Protein AF-A0A2D6A1L4-F1 (afdb_monomer)

Foldseek 3Di:
DFDPPVQQDDADEADEDDDDDLWKWKKKKWFFPVRDPAPAQWWFFKKKFKDAPGRFHKYKDWDFPDFKWKWKWKAAADQPPPVNPRQPPQDNVVQVDDPDPDDSGHRDTFGTGQWPDDPWDADDDDTHMDMGMTGGNDIHRHHRNGTMMIMMMIRGRDDGPTRIDITGKFFDPPQQWDKDWADAWQPDPAFAWTWGGGAAAEPFFTKIKTARADLPQFKKKKAKALDQADAPPDGPQDQCVVVVRHRATDRGHRPDIDIGTAHNRRMDMDTHRHHLDQVLAQRKIKIKMWTQAVVRPVVRSIIIYTMIITTGHRDGHYPQPSIWIWIATDDDDSPPDPPGDTPRGMDGPMDIDTD

Structure (mmCIF, N/CA/C/O backbone):
data_AF-A0A2D6A1L4-F1
#
_entry.id   AF-A0A2D6A1L4-F1
#
loop_
_atom_site.group_PDB
_atom_site.id
_atom_site.type_symbol
_atom_site.label_atom_id
_atom_site.label_alt_id
_atom_site.label_comp_id
_atom_site.label_asym_id
_atom_site.label_entity_id
_atom_site.label_seq_id
_atom_site.pdbx_PDB_ins_code
_atom_site.Cartn_x
_atom_site.Cartn_y
_atom_site.Cartn_z
_atom_site.occupancy
_atom_site.B_iso_or_equiv
_atom_site.auth_seq_id
_atom_site.auth_comp_id
_atom_site.auth_asym_id
_atom_site.auth_atom_id
_atom_site.pdbx_PDB_model_num
ATOM 1 N N . MET A 1 1 ? 13.625 -10.107 -23.569 1.00 32.03 1 MET A N 1
ATOM 2 C CA . MET A 1 1 ? 12.186 -9.995 -23.240 1.00 32.03 1 MET A CA 1
ATOM 3 C C . MET A 1 1 ? 12.060 -10.355 -21.774 1.00 32.03 1 MET A C 1
ATOM 5 O O . MET A 1 1 ? 12.475 -11.451 -21.434 1.00 32.03 1 MET A O 1
ATOM 9 N N . VAL A 1 2 ? 11.639 -9.434 -20.901 1.00 30.78 2 VAL A N 1
ATOM 10 C CA . VAL A 1 2 ? 11.555 -9.716 -19.457 1.00 30.78 2 VAL A CA 1
ATOM 11 C C . VAL A 1 2 ? 10.095 -9.739 -19.047 1.00 30.78 2 VAL A C 1
ATOM 13 O O . VAL A 1 2 ? 9.478 -8.710 -18.808 1.00 30.78 2 VAL A O 1
ATOM 16 N N . VAL A 1 3 ? 9.562 -10.950 -18.993 1.00 29.58 3 VAL A N 1
ATOM 17 C CA . VAL A 1 3 ? 8.386 -11.292 -18.202 1.00 29.58 3 VAL A CA 1
ATOM 18 C C . VAL A 1 3 ? 8.921 -12.345 -17.238 1.00 29.58 3 VAL A C 1
ATOM 20 O O . VAL A 1 3 ? 9.407 -13.371 -17.721 1.00 29.58 3 VAL A O 1
ATOM 23 N N . PRO A 1 4 ? 8.961 -12.106 -15.915 1.00 37.69 4 PRO A N 1
ATOM 24 C CA . PRO A 1 4 ? 9.311 -13.162 -14.971 1.00 37.69 4 PRO A CA 1
ATOM 25 C C . PRO A 1 4 ? 8.454 -14.395 -15.276 1.00 37.69 4 PRO A C 1
ATOM 27 O O . PRO A 1 4 ? 7.238 -14.261 -15.395 1.00 37.69 4 PRO A O 1
ATOM 30 N N . ALA A 1 5 ? 9.068 -15.572 -15.442 1.00 41.84 5 ALA A N 1
ATOM 31 C CA . ALA A 1 5 ? 8.383 -16.766 -15.957 1.00 41.84 5 ALA A CA 1
ATOM 32 C C . ALA A 1 5 ? 7.103 -17.130 -15.173 1.00 41.84 5 ALA A C 1
ATOM 34 O O . ALA A 1 5 ? 6.150 -17.642 -15.751 1.00 41.84 5 ALA A O 1
ATOM 35 N N . ALA A 1 6 ? 7.058 -16.796 -13.880 1.00 36.66 6 ALA A N 1
ATOM 36 C CA . ALA A 1 6 ? 5.910 -17.010 -13.000 1.00 36.66 6 ALA A CA 1
ATOM 37 C C . ALA A 1 6 ? 4.651 -16.196 -13.370 1.00 36.66 6 ALA A C 1
ATOM 39 O O . ALA A 1 6 ? 3.553 -16.562 -12.967 1.00 36.66 6 ALA A O 1
ATOM 40 N N . ASN A 1 7 ? 4.791 -15.119 -14.148 1.00 35.44 7 ASN A N 1
ATOM 41 C CA . ASN A 1 7 ? 3.723 -14.145 -14.400 1.00 35.44 7 ASN A CA 1
ATOM 42 C C . ASN A 1 7 ? 3.264 -14.135 -15.865 1.00 35.44 7 ASN A C 1
ATOM 44 O O . ASN A 1 7 ? 2.644 -13.174 -16.311 1.00 35.44 7 ASN A O 1
ATOM 48 N N . ALA A 1 8 ? 3.583 -15.177 -16.638 1.00 38.50 8 ALA A N 1
ATOM 49 C CA . ALA A 1 8 ? 3.203 -15.252 -18.048 1.00 38.50 8 ALA A CA 1
ATOM 5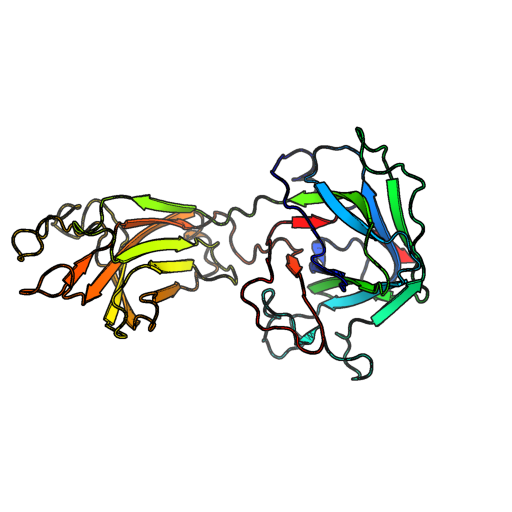0 C C . ALA A 1 8 ? 1.681 -15.396 -18.269 1.00 38.50 8 ALA A C 1
ATOM 52 O O . ALA A 1 8 ? 1.215 -15.084 -19.360 1.00 38.50 8 ALA A O 1
ATOM 53 N N . ASN A 1 9 ? 0.922 -15.844 -17.254 1.00 34.97 9 ASN A N 1
ATOM 54 C CA . ASN A 1 9 ? -0.450 -16.346 -17.418 1.00 34.97 9 ASN A CA 1
ATOM 55 C C . ASN A 1 9 ? -1.460 -15.893 -16.324 1.00 34.97 9 ASN A C 1
ATOM 57 O O . ASN A 1 9 ? -2.415 -16.623 -16.074 1.00 34.97 9 ASN A O 1
ATOM 61 N N . VAL A 1 10 ? -1.264 -14.767 -15.617 1.00 29.31 10 VAL A N 1
ATOM 62 C CA . VAL A 1 10 ? -2.148 -14.352 -14.491 1.00 29.31 10 VAL A CA 1
ATOM 63 C C . VAL A 1 10 ? -2.779 -12.969 -14.735 1.00 29.31 10 VAL A C 1
ATOM 65 O O . VAL A 1 10 ? -2.062 -12.014 -15.020 1.00 29.31 10 VAL A O 1
ATOM 68 N N . GLU A 1 11 ? -4.109 -12.870 -14.609 1.00 25.56 11 GLU A N 1
ATOM 69 C CA . GLU A 1 11 ? -4.942 -11.695 -14.946 1.00 25.56 11 GLU A CA 1
ATOM 70 C C . GLU A 1 11 ? -5.110 -10.675 -13.793 1.00 25.56 11 GLU A C 1
ATOM 72 O O . GLU A 1 11 ? -5.091 -11.035 -12.615 1.00 25.56 11 GLU A O 1
ATOM 77 N N . GLY A 1 12 ? -5.350 -9.393 -14.122 1.00 26.91 12 GLY A N 1
ATOM 78 C CA . GLY A 1 12 ? -5.717 -8.346 -13.155 1.00 26.91 12 GLY A CA 1
ATOM 79 C C . GLY A 1 12 ? -6.110 -6.988 -13.776 1.00 26.91 12 GLY A C 1
ATOM 80 O O . GLY A 1 12 ? -5.780 -6.687 -14.919 1.00 26.91 12 GLY A O 1
ATOM 81 N N . ASN A 1 13 ? -6.828 -6.163 -13.001 1.00 23.52 13 ASN A N 1
ATOM 82 C CA . ASN A 1 13 ? -7.592 -4.980 -13.449 1.00 23.52 13 ASN A CA 1
ATOM 83 C C . ASN A 1 13 ? -6.718 -3.724 -13.704 1.00 23.52 13 ASN A C 1
ATOM 85 O O . ASN A 1 13 ? -5.765 -3.483 -12.960 1.00 23.52 13 ASN A O 1
ATOM 89 N N . ALA A 1 14 ? -7.075 -2.895 -14.697 1.00 28.70 14 ALA A N 1
ATOM 90 C CA . ALA A 1 14 ? -6.303 -1.725 -15.156 1.00 28.70 14 ALA A CA 1
ATOM 91 C C . ALA A 1 14 ? -6.667 -0.383 -14.468 1.00 28.70 14 ALA A C 1
ATOM 93 O O . ALA A 1 14 ? -7.821 -0.152 -14.108 1.00 28.70 14 ALA A O 1
ATOM 94 N N . LEU A 1 15 ? -5.674 0.513 -14.346 1.00 30.59 15 LEU A N 1
ATOM 95 C CA . LEU A 1 15 ? -5.785 1.915 -13.903 1.00 30.59 15 LEU A CA 1
ATOM 96 C C . LEU A 1 15 ? -5.367 2.845 -15.058 1.00 30.59 15 LEU A C 1
ATOM 98 O O . LEU A 1 15 ? -4.403 2.551 -15.759 1.00 30.59 15 LEU A O 1
ATOM 102 N N . GLU A 1 16 ? -6.086 3.948 -15.258 1.00 32.56 16 GLU A N 1
ATOM 103 C CA . GLU A 1 16 ? -5.935 4.877 -16.386 1.00 32.56 16 GLU A CA 1
ATOM 104 C C . GLU A 1 16 ? -4.882 5.972 -16.120 1.00 32.56 16 GLU A C 1
ATOM 106 O O . GLU A 1 16 ? -4.896 6.623 -15.075 1.00 32.56 16 GLU A O 1
ATOM 111 N N . LEU A 1 17 ? -4.014 6.235 -17.101 1.00 35.50 17 LEU A N 1
ATOM 112 C CA . LEU A 1 17 ? -3.127 7.400 -17.127 1.00 35.50 17 LEU A CA 1
ATOM 113 C C . LEU A 1 17 ? -3.805 8.510 -17.926 1.00 35.50 17 LEU A C 1
ATOM 115 O O . LEU A 1 17 ? -3.754 8.498 -19.152 1.00 35.50 17 LEU A O 1
ATOM 119 N N . ARG A 1 18 ? -4.443 9.466 -17.243 1.00 33.03 18 ARG A N 1
ATOM 120 C CA . ARG A 1 18 ? -4.907 10.707 -17.882 1.00 33.03 18 ARG A CA 1
ATOM 121 C C . ARG A 1 18 ? -3.994 11.882 -17.526 1.00 33.03 18 ARG A C 1
ATOM 123 O O . ARG A 1 18 ? -3.778 12.129 -16.338 1.00 33.03 18 ARG A O 1
ATOM 130 N N . PRO A 1 19 ? -3.521 12.674 -18.502 1.00 34.53 19 PRO A N 1
ATOM 131 C CA . PRO A 1 19 ? -3.046 14.020 -18.255 1.00 34.53 19 PRO A CA 1
ATOM 132 C C . PRO A 1 19 ? -4.255 14.905 -17.926 1.00 34.53 19 PRO A C 1
ATOM 134 O O . PRO A 1 19 ? -5.201 15.017 -18.705 1.00 34.53 19 PRO A O 1
ATOM 137 N N . PHE A 1 20 ? -4.235 15.555 -16.767 1.00 30.94 20 PHE A N 1
ATOM 138 C CA . PHE A 1 20 ? -5.138 16.669 -16.494 1.00 30.94 20 PHE A CA 1
ATOM 139 C C . PHE A 1 20 ? -4.433 17.957 -16.910 1.00 30.94 20 PHE A C 1
ATOM 141 O O . PHE A 1 20 ? -3.431 18.274 -16.285 1.00 30.94 20 PHE A O 1
ATOM 148 N N . GLY A 1 21 ? -4.975 18.661 -17.917 1.00 38.91 21 GLY A N 1
ATOM 149 C CA . GLY A 1 21 ? -4.646 20.047 -18.300 1.00 38.91 21 GLY A CA 1
ATOM 150 C C . GLY A 1 21 ? -3.511 20.248 -19.328 1.00 38.91 21 GLY A C 1
ATOM 151 O O . GLY A 1 21 ? -3.091 19.325 -20.025 1.00 38.91 21 GLY A O 1
ATOM 152 N N . THR A 1 22 ? -3.060 21.500 -19.493 1.00 41.50 22 THR A N 1
ATOM 153 C CA . THR A 1 22 ? -1.915 21.905 -20.339 1.00 41.50 22 THR A CA 1
ATOM 154 C C . THR A 1 22 ? -0.595 21.427 -19.715 1.00 41.50 22 THR A C 1
ATOM 156 O O . THR A 1 22 ? 0.127 22.229 -19.110 1.00 41.50 22 THR A O 1
ATOM 159 N N . ASP A 1 23 ? -0.325 20.116 -19.756 1.00 49.78 23 ASP A N 1
ATOM 160 C CA . ASP A 1 23 ? 0.436 19.487 -18.675 1.00 49.78 23 ASP A CA 1
ATOM 161 C C . ASP A 1 23 ? 1.582 18.539 -19.044 1.00 49.78 23 ASP A C 1
ATOM 163 O O . ASP A 1 23 ? 1.598 17.832 -20.050 1.00 49.78 23 ASP A O 1
ATOM 167 N N . ARG A 1 24 ? 2.583 18.571 -18.155 1.00 55.84 24 ARG A N 1
ATOM 168 C CA . ARG A 1 24 ? 3.799 17.757 -18.167 1.00 55.84 24 ARG A CA 1
ATOM 169 C C . ARG A 1 24 ? 3.444 16.365 -17.649 1.00 55.84 24 ARG A C 1
ATOM 171 O O . ARG A 1 24 ? 3.196 16.218 -16.455 1.00 55.84 24 ARG A O 1
ATOM 178 N N . ALA A 1 25 ? 3.447 15.357 -18.513 1.00 59.56 25 ALA A N 1
ATOM 179 C CA . ALA A 1 25 ? 3.312 13.967 -18.088 1.00 59.56 25 ALA A CA 1
ATOM 180 C C . ALA A 1 25 ? 4.691 13.418 -17.707 1.00 59.56 25 ALA A C 1
ATOM 182 O O . ALA A 1 25 ? 5.661 13.583 -18.453 1.00 59.56 25 ALA A O 1
ATOM 183 N N . ARG A 1 26 ? 4.785 12.778 -16.540 1.00 67.31 26 ARG A N 1
ATOM 184 C CA . ARG A 1 26 ? 6.009 12.135 -16.060 1.00 67.31 26 ARG A CA 1
ATOM 185 C C . ARG A 1 26 ? 5.696 10.767 -15.475 1.00 67.31 26 ARG A C 1
ATOM 187 O O . ARG A 1 26 ? 4.755 10.634 -14.696 1.00 67.31 26 ARG A O 1
ATOM 194 N N . LEU A 1 27 ? 6.518 9.792 -15.838 1.00 71.81 27 LEU A N 1
ATOM 195 C CA . LEU A 1 27 ? 6.438 8.407 -15.415 1.00 71.81 27 LEU A CA 1
ATOM 196 C C . LEU A 1 27 ? 7.838 7.924 -15.038 1.00 71.81 27 LEU A C 1
ATOM 198 O O . LEU A 1 27 ? 8.678 7.721 -15.913 1.00 71.81 27 LEU A O 1
ATOM 202 N N . THR A 1 28 ? 8.065 7.681 -13.752 1.00 71.25 28 THR A N 1
ATOM 203 C CA . THR A 1 28 ? 9.284 7.006 -13.292 1.00 71.25 28 THR A CA 1
ATOM 204 C C . THR A 1 28 ? 8.981 5.534 -13.051 1.00 71.25 28 THR A C 1
ATOM 206 O O . THR A 1 28 ? 8.080 5.227 -12.281 1.00 71.25 28 THR A O 1
ATOM 209 N N . GLN A 1 29 ? 9.751 4.647 -13.673 1.00 75.56 29 GLN A N 1
ATOM 210 C CA . GLN A 1 29 ? 9.826 3.219 -13.389 1.00 75.56 29 GLN A CA 1
ATOM 211 C C . GLN A 1 29 ? 11.136 2.925 -12.678 1.00 75.56 29 GLN A C 1
ATOM 213 O O . GLN A 1 29 ? 12.209 3.260 -13.175 1.00 75.56 29 GLN A O 1
ATOM 218 N N . LEU A 1 30 ? 11.067 2.271 -11.533 1.00 72.56 30 LEU A N 1
ATOM 219 C CA . LEU A 1 30 ? 12.240 1.636 -10.936 1.00 72.56 30 LEU A CA 1
ATOM 220 C C . LEU A 1 30 ? 12.295 0.184 -11.430 1.00 72.56 30 LEU A C 1
ATOM 222 O O . LEU A 1 30 ? 11.272 -0.362 -11.802 1.00 72.56 30 LEU A O 1
ATOM 226 N N . LEU A 1 31 ? 13.458 -0.437 -11.535 1.00 75.81 31 LEU A N 1
ATOM 227 C CA . LEU A 1 31 ? 13.608 -1.844 -11.911 1.00 75.81 31 LEU A CA 1
ATOM 228 C C . LEU A 1 31 ? 14.732 -2.409 -11.056 1.00 75.81 31 LEU A C 1
ATOM 230 O O . LEU A 1 31 ? 15.867 -1.978 -11.219 1.00 75.81 31 LEU A O 1
ATOM 234 N N . ALA A 1 32 ? 14.474 -3.356 -10.156 1.00 70.38 32 ALA A N 1
ATOM 235 C CA . ALA A 1 32 ? 15.578 -3.967 -9.412 1.00 70.38 32 ALA A CA 1
ATOM 236 C C . ALA A 1 32 ? 16.514 -4.738 -10.347 1.00 70.38 32 ALA A C 1
ATOM 238 O O . ALA A 1 32 ? 16.087 -5.241 -11.387 1.00 70.38 32 ALA A O 1
ATOM 239 N N . SER A 1 33 ? 17.771 -4.899 -9.940 1.00 76.56 33 SER A N 1
ATOM 240 C CA . SER A 1 33 ? 18.825 -5.502 -10.769 1.00 76.56 33 SER A CA 1
ATOM 241 C C . SER A 1 33 ? 18.459 -6.877 -11.327 1.00 76.56 33 SER A C 1
ATOM 243 O O . SER A 1 33 ? 18.675 -7.134 -12.506 1.00 76.56 33 SER A O 1
ATOM 245 N N . ARG A 1 34 ? 17.775 -7.724 -10.546 1.00 72.56 34 ARG A N 1
ATOM 246 C CA . ARG A 1 34 ? 17.266 -9.034 -11.009 1.00 72.56 34 ARG A CA 1
ATOM 247 C C . ARG A 1 34 ? 16.267 -8.974 -12.178 1.00 72.56 34 ARG A C 1
ATOM 249 O O . ARG A 1 34 ? 16.031 -9.992 -12.818 1.00 72.56 34 ARG A O 1
ATOM 256 N N . MET A 1 35 ? 15.644 -7.822 -12.433 1.00 72.25 35 MET A N 1
ATOM 257 C CA . MET A 1 35 ? 14.745 -7.597 -13.574 1.00 72.25 35 MET A CA 1
ATOM 258 C C . MET A 1 35 ? 15.446 -6.956 -14.770 1.00 72.25 35 MET A C 1
ATOM 260 O O . MET A 1 35 ? 14.878 -6.932 -15.861 1.00 72.25 35 MET A O 1
ATOM 264 N N . VAL A 1 36 ? 16.643 -6.402 -14.582 1.00 82.31 36 VAL A N 1
ATOM 265 C CA . VAL A 1 36 ? 17.383 -5.721 -15.641 1.00 82.31 36 VAL A CA 1
ATOM 266 C C . VAL A 1 36 ? 18.218 -6.777 -16.373 1.00 82.31 36 VAL A C 1
ATOM 268 O O . VAL A 1 36 ? 19.189 -7.280 -15.818 1.00 82.31 36 VAL A O 1
ATOM 271 N N . PRO A 1 37 ? 17.898 -7.133 -17.631 1.00 83.56 37 PRO A N 1
ATOM 272 C CA . PRO A 1 37 ? 18.578 -8.209 -18.360 1.00 83.56 37 PRO A CA 1
ATOM 273 C C . PRO A 1 37 ? 19.934 -7.761 -18.936 1.00 83.56 37 PRO A C 1
ATOM 275 O O . PRO A 1 37 ? 20.434 -8.350 -19.895 1.00 83.56 37 PRO A O 1
ATOM 278 N N . VAL A 1 38 ? 20.485 -6.666 -18.413 1.00 89.06 38 VAL A N 1
ATOM 279 C CA . VAL A 1 38 ? 21.698 -6.009 -18.891 1.00 89.06 38 VAL A CA 1
ATOM 280 C C . VAL A 1 38 ? 22.810 -6.355 -17.906 1.00 89.06 38 VAL A C 1
ATOM 282 O O . VAL A 1 38 ? 22.693 -6.005 -16.734 1.00 89.06 38 VAL A O 1
ATOM 285 N N . PRO A 1 39 ? 23.885 -7.034 -18.332 1.00 93.44 39 PRO A N 1
ATOM 286 C CA . PRO A 1 39 ? 25.034 -7.250 -17.463 1.00 93.44 39 PRO A CA 1
ATOM 287 C C . PRO A 1 39 ? 25.644 -5.918 -17.006 1.00 93.44 39 PRO A C 1
ATOM 289 O O . PRO A 1 39 ? 25.687 -4.950 -17.771 1.00 93.44 39 PRO A O 1
ATOM 292 N N . ILE A 1 40 ? 26.145 -5.877 -15.771 1.00 89.94 40 ILE A N 1
ATOM 293 C CA . ILE A 1 40 ? 26.856 -4.707 -15.237 1.00 89.94 40 ILE A CA 1
ATOM 294 C C . ILE A 1 40 ? 28.037 -4.363 -16.160 1.00 89.94 40 ILE A C 1
ATOM 296 O O . ILE A 1 40 ? 28.770 -5.241 -16.611 1.00 89.94 40 ILE A O 1
ATOM 300 N N . GLY A 1 41 ? 28.198 -3.075 -16.462 1.00 89.19 41 GLY A N 1
ATOM 301 C CA . GLY A 1 41 ? 29.208 -2.530 -17.369 1.00 89.19 41 GLY A CA 1
ATOM 302 C C . GLY A 1 41 ? 28.779 -2.458 -18.839 1.00 89.19 41 GLY A C 1
ATOM 303 O O . GLY A 1 41 ? 29.469 -1.820 -19.633 1.00 89.19 41 GLY A O 1
ATOM 304 N N . ARG A 1 42 ? 27.645 -3.059 -19.230 1.00 95.31 42 ARG A N 1
ATOM 305 C CA . ARG A 1 42 ? 27.128 -2.969 -20.609 1.00 95.31 42 ARG A CA 1
ATOM 306 C C . ARG A 1 42 ? 26.372 -1.667 -20.830 1.00 95.31 42 ARG A C 1
ATOM 308 O O . ARG A 1 42 ? 25.808 -1.088 -19.900 1.00 95.31 42 ARG A O 1
ATOM 315 N N . SER A 1 43 ? 26.359 -1.204 -22.078 1.00 92.62 43 SER A N 1
ATOM 316 C CA . SER A 1 43 ? 25.737 0.074 -22.424 1.00 92.62 43 SER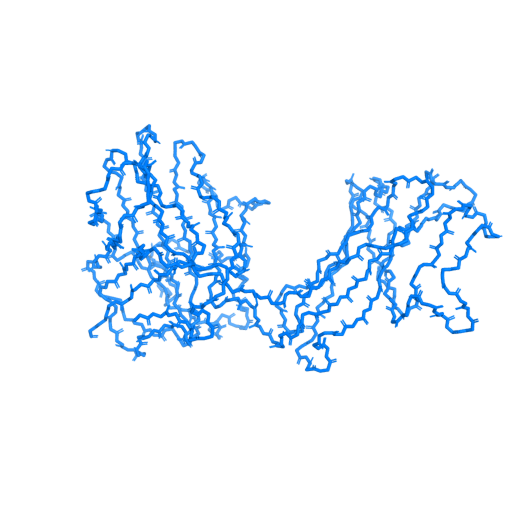 A CA 1
ATOM 317 C C . SER A 1 43 ? 24.351 -0.132 -23.014 1.00 92.62 43 SER A C 1
ATOM 319 O O . SER A 1 43 ? 24.219 -0.707 -24.088 1.00 92.62 43 SER A O 1
ATOM 321 N N . ILE A 1 44 ? 23.321 0.377 -22.346 1.00 92.25 44 ILE A N 1
ATOM 322 C CA . ILE A 1 44 ? 21.955 0.452 -22.864 1.00 92.25 44 ILE A CA 1
ATOM 323 C C . ILE A 1 44 ? 21.919 1.462 -24.013 1.00 92.25 44 ILE A C 1
ATOM 325 O O . ILE A 1 44 ? 22.418 2.576 -23.874 1.00 92.25 44 ILE A O 1
ATOM 329 N N . THR A 1 45 ? 21.312 1.091 -25.135 1.00 92.50 45 THR A N 1
ATOM 330 C CA . THR A 1 45 ? 21.199 1.923 -26.346 1.00 92.50 45 THR A CA 1
ATOM 331 C C . THR A 1 45 ? 19.752 2.208 -26.737 1.00 92.50 45 THR A C 1
ATOM 333 O O . THR A 1 45 ? 19.489 3.161 -27.469 1.00 92.50 45 THR A O 1
ATOM 336 N N . GLU A 1 46 ? 18.794 1.428 -26.234 1.00 91.62 46 GLU A N 1
ATOM 337 C CA . GLU A 1 46 ? 17.376 1.582 -26.553 1.00 91.62 46 GLU A CA 1
ATOM 338 C C . GLU A 1 46 ? 16.492 1.158 -25.380 1.00 91.62 46 GLU A C 1
ATOM 340 O O . GLU A 1 46 ? 16.758 0.143 -24.730 1.00 91.62 46 GLU A O 1
ATOM 345 N N . ILE A 1 47 ? 15.407 1.906 -25.170 1.00 88.94 47 ILE A N 1
ATOM 346 C CA . ILE A 1 47 ? 14.269 1.518 -24.334 1.00 88.94 47 ILE A CA 1
ATOM 347 C C . ILE A 1 47 ? 13.033 1.457 -25.227 1.00 88.94 47 ILE A C 1
ATOM 349 O O . ILE A 1 47 ? 12.802 2.365 -26.023 1.00 88.94 47 ILE A O 1
ATOM 353 N N . ALA A 1 48 ? 12.222 0.412 -25.102 1.00 85.81 48 ALA A N 1
ATOM 354 C CA . ALA A 1 48 ? 10.954 0.335 -25.812 1.00 85.81 48 ALA A CA 1
ATOM 355 C C . ALA A 1 48 ? 9.825 -0.205 -24.933 1.00 85.81 48 ALA A C 1
ATOM 357 O O . ALA A 1 48 ? 10.046 -1.094 -24.111 1.00 85.81 48 ALA A O 1
ATOM 358 N N . TYR A 1 49 ? 8.614 0.307 -25.149 1.00 84.75 49 TYR A N 1
ATOM 359 C CA . TYR A 1 49 ? 7.382 -0.205 -24.541 1.00 84.75 49 TYR A CA 1
ATOM 360 C C . TYR A 1 49 ? 6.556 -0.896 -25.603 1.00 84.75 49 TYR A C 1
ATOM 362 O O . TYR A 1 49 ? 6.423 -0.379 -26.715 1.00 84.75 49 TYR A O 1
ATOM 370 N N . ARG A 1 50 ? 6.022 -2.064 -25.269 1.00 80.69 50 ARG A N 1
ATOM 371 C CA . ARG A 1 50 ? 5.295 -2.892 -26.224 1.00 80.69 50 ARG A CA 1
ATOM 372 C C . ARG A 1 50 ? 3.798 -2.920 -25.946 1.00 80.69 50 ARG A C 1
ATOM 374 O O . ARG A 1 50 ? 3.360 -2.671 -24.827 1.00 80.69 50 ARG A O 1
ATOM 381 N N . ARG A 1 51 ? 3.055 -3.284 -26.982 1.00 76.88 51 ARG A N 1
ATOM 382 C CA . ARG A 1 51 ? 1.708 -3.843 -26.924 1.00 76.88 51 ARG A CA 1
ATOM 383 C C . ARG A 1 51 ? 1.745 -5.131 -27.730 1.00 76.88 51 ARG A C 1
ATOM 385 O O . ARG A 1 51 ? 2.137 -5.076 -28.892 1.00 76.88 51 ARG A O 1
ATOM 392 N N . ASP A 1 52 ? 1.385 -6.270 -27.160 1.00 73.06 52 ASP A N 1
ATOM 393 C CA . ASP A 1 52 ? 1.406 -7.560 -27.862 1.00 73.06 52 ASP A CA 1
ATOM 394 C C . ASP A 1 52 ? 0.068 -8.318 -27.840 1.00 73.06 52 ASP A C 1
ATOM 396 O O . ASP A 1 52 ? -0.025 -9.397 -28.424 1.00 73.06 52 ASP A O 1
ATOM 400 N N . LYS A 1 53 ? -0.987 -7.713 -27.267 1.00 63.91 53 LYS A N 1
ATOM 401 C CA . LYS A 1 53 ? -2.336 -8.291 -27.087 1.00 63.91 53 LYS A CA 1
ATOM 402 C C . LYS A 1 53 ? -2.387 -9.544 -26.204 1.00 63.91 53 LYS A C 1
ATOM 404 O O . LYS A 1 53 ? -3.418 -10.216 -26.188 1.00 63.91 53 LYS A O 1
ATOM 409 N N . THR A 1 54 ? -1.329 -9.882 -25.475 1.00 52.81 54 THR A N 1
ATOM 410 C CA . THR A 1 54 ? -1.442 -10.932 -24.456 1.00 52.81 54 THR A CA 1
ATOM 411 C C . THR A 1 54 ? -2.064 -10.360 -23.176 1.00 52.81 54 THR A C 1
ATOM 413 O O . THR A 1 54 ? -2.252 -9.149 -23.078 1.00 52.81 54 THR A O 1
ATOM 416 N N . ALA A 1 55 ? -2.496 -11.232 -22.258 1.00 49.66 55 ALA A N 1
ATOM 417 C CA . ALA A 1 55 ? -3.366 -10.977 -21.095 1.00 49.66 55 ALA A CA 1
ATOM 418 C C . ALA A 1 55 ? -2.778 -10.051 -19.996 1.00 49.66 55 ALA A C 1
ATOM 420 O O . ALA A 1 55 ? -2.929 -10.294 -18.801 1.00 49.66 55 ALA A O 1
ATOM 421 N N . TYR A 1 56 ? -2.076 -8.997 -20.395 1.00 51.03 56 TYR A N 1
ATOM 422 C CA . TYR A 1 56 ? -1.488 -7.983 -19.541 1.00 51.03 56 TYR A CA 1
ATOM 423 C C . TYR A 1 56 ? -2.523 -6.921 -19.145 1.00 51.03 56 TYR A C 1
ATOM 425 O O . TYR A 1 56 ? -3.387 -6.582 -19.960 1.00 51.03 56 TYR A O 1
ATOM 433 N N . PRO A 1 57 ? -2.443 -6.339 -17.931 1.00 53.78 57 PRO A N 1
ATOM 434 C CA . PRO A 1 57 ? -3.099 -5.068 -17.668 1.00 53.78 57 PRO A CA 1
ATOM 435 C C . PRO A 1 57 ? -2.599 -4.010 -18.657 1.00 53.78 57 PRO A C 1
ATOM 437 O O . PRO A 1 57 ? -1.420 -3.957 -19.003 1.00 53.78 57 PRO A O 1
ATOM 440 N N . ASP A 1 58 ? -3.510 -3.147 -19.078 1.00 61.59 58 ASP A N 1
ATOM 441 C CA . ASP A 1 58 ? -3.256 -2.118 -20.075 1.00 61.59 58 ASP A CA 1
ATOM 442 C C . ASP A 1 58 ? -3.000 -0.766 -19.386 1.00 61.59 58 ASP A C 1
ATOM 444 O O . ASP A 1 58 ? -3.741 -0.354 -18.492 1.00 61.59 58 ASP A O 1
ATOM 448 N N . GLN A 1 59 ? -1.941 -0.068 -19.793 1.00 65.44 59 GLN A N 1
ATOM 449 C CA . GLN A 1 59 ? -1.648 1.316 -19.404 1.00 65.44 59 GLN A CA 1
ATOM 450 C C . GLN A 1 59 ? -1.710 2.212 -20.636 1.00 65.44 59 GLN A C 1
ATOM 452 O O . GLN A 1 59 ? -1.453 1.755 -21.743 1.00 65.44 59 GLN A O 1
ATOM 457 N N . THR A 1 60 ? -2.049 3.490 -20.477 1.00 64.31 60 THR A N 1
ATOM 458 C CA . THR A 1 60 ? -2.148 4.408 -21.624 1.00 64.31 60 THR A CA 1
ATOM 459 C C . THR A 1 60 ? -0.981 5.390 -21.645 1.00 64.31 60 THR A C 1
ATOM 461 O O . THR A 1 60 ? -0.750 6.109 -20.683 1.00 64.31 60 THR A O 1
ATOM 464 N N . LEU A 1 61 ? -0.238 5.456 -22.747 1.00 66.31 61 LEU A N 1
ATOM 465 C CA . LEU A 1 61 ? 0.674 6.562 -23.022 1.00 66.31 61 LEU A CA 1
ATOM 466 C C . LEU A 1 61 ? 0.006 7.551 -23.966 1.00 66.31 61 LEU A C 1
ATOM 468 O O . LEU A 1 61 ? -0.283 7.224 -25.117 1.00 66.31 61 LEU A O 1
ATOM 472 N N . ASP A 1 62 ? -0.181 8.776 -23.493 1.00 63.84 62 ASP A N 1
ATOM 473 C CA . ASP A 1 62 ? -0.779 9.829 -24.299 1.00 63.84 62 ASP A CA 1
ATOM 474 C C . ASP A 1 62 ? 0.277 10.562 -25.115 1.00 63.84 62 ASP A C 1
ATOM 476 O O . ASP A 1 62 ? 1.219 11.156 -24.590 1.00 63.84 62 ASP A O 1
ATOM 480 N N . ARG A 1 63 ? 0.096 10.551 -26.433 1.00 65.50 63 ARG A N 1
ATOM 481 C CA . ARG A 1 63 ? 0.891 11.326 -27.380 1.00 65.50 63 ARG A CA 1
ATOM 482 C C . ARG A 1 63 ? 0.116 12.567 -27.786 1.00 65.50 63 ARG A C 1
ATOM 484 O O . ARG A 1 63 ? -0.943 12.447 -28.391 1.00 65.50 63 ARG A O 1
ATOM 491 N N . SER A 1 64 ? 0.673 13.754 -27.583 1.00 61.78 64 SER A N 1
ATOM 492 C CA . SER A 1 64 ? 0.094 14.972 -28.161 1.00 61.78 64 SER A CA 1
ATOM 493 C C . SER A 1 64 ? 0.056 14.949 -29.699 1.00 61.78 64 SER A C 1
ATOM 495 O O . SER A 1 64 ? 0.928 14.373 -30.354 1.00 61.78 64 SER A O 1
ATOM 497 N N . ARG A 1 65 ? -0.950 15.606 -30.294 1.00 58.12 65 ARG A N 1
ATOM 498 C CA . ARG A 1 65 ? -1.017 15.870 -31.744 1.00 58.12 65 ARG A CA 1
ATOM 499 C C . ARG A 1 65 ? 0.063 16.844 -32.224 1.00 58.12 65 ARG A C 1
ATOM 501 O O . ARG A 1 65 ? 0.413 16.793 -33.400 1.00 58.12 65 ARG A O 1
ATOM 508 N N . SER A 1 66 ? 0.571 17.716 -31.354 1.00 56.81 66 SER A N 1
ATOM 509 C CA . SER A 1 66 ? 1.673 18.639 -31.649 1.00 56.81 66 SER A CA 1
ATOM 510 C C . SER A 1 66 ? 3.021 18.075 -31.199 1.00 56.81 66 SER A C 1
ATOM 512 O O . SER A 1 66 ? 3.098 17.026 -30.568 1.00 56.81 66 SER A O 1
ATOM 514 N N . THR A 1 67 ? 4.088 18.775 -31.584 1.00 61.41 67 THR A N 1
ATOM 515 C CA . THR A 1 67 ? 5.529 18.477 -31.514 1.00 61.41 67 THR A CA 1
ATOM 516 C C . THR A 1 67 ? 6.110 18.207 -30.117 1.00 61.41 67 THR A C 1
ATOM 518 O O . THR A 1 67 ? 7.204 18.676 -29.811 1.00 61.41 67 THR A O 1
ATOM 521 N N . ALA A 1 68 ? 5.408 17.482 -29.252 1.00 64.31 68 ALA A N 1
ATOM 522 C CA . ALA A 1 68 ? 5.845 17.227 -27.895 1.00 64.31 68 ALA A CA 1
ATOM 523 C C . ALA A 1 68 ? 7.181 16.474 -27.896 1.00 64.31 68 ALA A C 1
ATOM 525 O O . ALA A 1 68 ? 7.325 15.404 -28.501 1.00 64.31 68 ALA A O 1
ATOM 526 N N . THR A 1 69 ? 8.166 17.062 -27.224 1.00 69.88 69 THR A N 1
ATOM 527 C CA . THR A 1 69 ? 9.473 16.440 -27.043 1.00 69.88 69 THR A CA 1
ATOM 528 C C . THR A 1 69 ? 9.366 15.465 -25.887 1.00 69.88 69 THR A C 1
ATOM 530 O O . THR A 1 69 ? 9.004 15.841 -24.767 1.00 69.88 69 THR A O 1
ATOM 533 N N . TRP A 1 70 ? 9.685 14.207 -26.173 1.00 73.81 70 TRP A N 1
ATOM 534 C CA . TRP A 1 70 ? 9.828 13.192 -25.148 1.00 73.81 70 TRP A CA 1
ATOM 535 C C . TRP A 1 70 ? 11.266 13.119 -24.706 1.00 73.81 70 TRP A C 1
ATOM 537 O O . TRP A 1 70 ? 12.204 13.255 -25.494 1.00 73.81 70 TRP A O 1
ATOM 547 N N . TYR A 1 71 ? 11.413 12.828 -23.433 1.00 78.00 71 TYR A N 1
ATOM 548 C CA . TYR A 1 71 ? 12.693 12.693 -22.806 1.00 78.00 71 TYR A CA 1
ATOM 549 C C . TYR A 1 71 ? 12.733 11.381 -22.047 1.00 78.00 71 TYR A C 1
ATOM 551 O O . TYR A 1 71 ? 11.797 11.031 -21.326 1.00 78.00 71 TYR A O 1
ATOM 559 N N . VAL A 1 72 ? 13.843 10.672 -22.218 1.00 81.44 72 VAL A N 1
ATOM 560 C CA . VAL A 1 72 ? 14.156 9.477 -21.440 1.00 81.44 72 VAL A CA 1
ATOM 561 C C . VAL A 1 72 ? 15.383 9.780 -20.616 1.00 81.44 72 VAL A C 1
ATOM 563 O O . VAL A 1 72 ? 16.422 10.191 -21.152 1.00 81.44 72 VAL A O 1
ATOM 566 N N . ARG A 1 73 ? 15.252 9.567 -19.311 1.00 83.81 73 ARG A N 1
ATOM 567 C CA . ARG A 1 73 ? 16.374 9.586 -18.390 1.00 83.81 73 ARG A CA 1
ATOM 568 C C . ARG A 1 73 ? 16.575 8.223 -17.767 1.00 83.81 73 ARG A C 1
ATOM 570 O O . ARG A 1 73 ? 15.604 7.574 -17.390 1.00 83.81 73 ARG A O 1
ATOM 577 N N . LEU A 1 74 ? 17.834 7.818 -17.648 1.00 84.19 74 LEU A N 1
ATOM 578 C CA . LEU A 1 74 ? 18.217 6.599 -16.944 1.00 84.19 74 LEU A CA 1
ATOM 579 C C . LEU A 1 74 ? 19.098 6.946 -15.747 1.00 84.19 74 LEU A C 1
ATOM 581 O O . LEU A 1 74 ? 19.878 7.900 -15.800 1.00 84.19 74 LEU A O 1
ATOM 585 N N . GLY A 1 75 ? 18.961 6.171 -14.676 1.00 83.50 75 GLY A N 1
ATOM 586 C CA . GLY A 1 75 ? 19.783 6.281 -13.475 1.00 83.50 75 GLY A CA 1
ATOM 587 C C . GLY A 1 75 ? 20.124 4.902 -12.925 1.00 83.50 75 GLY A C 1
ATOM 588 O O . GLY A 1 75 ? 19.280 4.010 -12.914 1.00 83.50 75 GLY A O 1
ATOM 589 N N . ASN A 1 76 ? 21.362 4.717 -12.477 1.00 82.38 76 ASN A N 1
ATOM 590 C CA . ASN A 1 76 ? 21.762 3.506 -11.772 1.00 82.38 76 ASN A CA 1
ATOM 591 C C . ASN A 1 76 ? 21.236 3.597 -10.337 1.00 82.38 76 ASN A C 1
ATOM 593 O O . ASN A 1 76 ? 21.436 4.608 -9.672 1.00 82.38 76 ASN A O 1
ATOM 597 N N . LEU A 1 77 ? 20.547 2.562 -9.861 1.00 71.50 77 LEU A N 1
ATOM 598 C CA . LEU A 1 77 ? 20.125 2.491 -8.468 1.00 71.50 77 LEU A CA 1
ATOM 599 C C . LEU A 1 77 ? 21.267 1.900 -7.642 1.00 71.50 77 LEU A C 1
ATOM 601 O O . LEU A 1 77 ? 21.719 0.782 -7.898 1.00 71.50 77 LEU A O 1
ATOM 605 N N . ASN A 1 78 ? 21.723 2.675 -6.659 1.00 68.38 78 ASN A N 1
ATOM 606 C CA . ASN A 1 78 ? 22.674 2.260 -5.636 1.00 68.38 78 ASN A CA 1
ATOM 607 C C . ASN A 1 78 ? 22.092 2.613 -4.256 1.00 68.38 78 ASN A C 1
ATOM 609 O O . ASN A 1 78 ? 22.199 3.744 -3.782 1.00 68.38 78 ASN A O 1
ATOM 613 N N . LEU A 1 79 ? 21.402 1.651 -3.648 1.00 59.47 79 LEU A N 1
ATOM 614 C CA . LEU A 1 79 ? 20.751 1.742 -2.344 1.00 59.47 79 LEU A CA 1
ATOM 615 C C . LEU A 1 79 ? 21.767 1.802 -1.195 1.00 59.47 79 LEU A C 1
ATOM 617 O O . LEU A 1 79 ? 21.436 2.328 -0.132 1.00 59.47 79 LEU A O 1
ATOM 621 N N . ALA A 1 80 ? 22.980 1.274 -1.391 1.00 53.59 80 ALA A N 1
ATOM 622 C CA . ALA A 1 80 ? 24.023 1.230 -0.366 1.00 53.59 80 ALA A CA 1
ATOM 623 C C . ALA A 1 80 ? 24.767 2.569 -0.201 1.00 53.59 80 ALA A C 1
ATOM 625 O O . ALA A 1 80 ? 25.120 2.939 0.918 1.00 53.59 80 ALA A O 1
ATOM 626 N N . ALA A 1 81 ? 24.969 3.321 -1.288 1.00 52.62 81 ALA A N 1
ATOM 627 C CA . ALA A 1 81 ? 25.789 4.538 -1.289 1.00 52.62 81 ALA A CA 1
ATOM 628 C C . ALA A 1 81 ? 25.197 5.736 -0.513 1.00 52.62 81 ALA A C 1
ATOM 630 O O . ALA A 1 81 ? 25.936 6.649 -0.161 1.00 52.62 81 ALA A O 1
ATOM 631 N N . ASN A 1 82 ? 23.902 5.735 -0.179 1.00 49.59 82 ASN A N 1
ATOM 632 C CA . ASN A 1 82 ? 23.246 6.845 0.533 1.00 49.59 82 ASN A CA 1
ATOM 633 C C . ASN A 1 82 ? 23.256 6.683 2.065 1.00 49.59 82 ASN A C 1
ATOM 635 O O . ASN A 1 82 ? 22.247 6.917 2.727 1.00 49.59 82 ASN A O 1
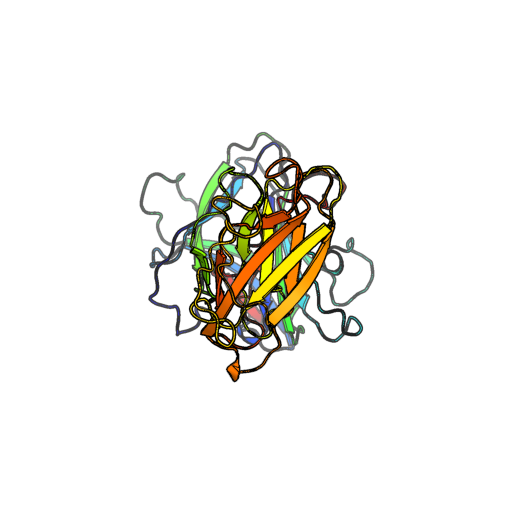ATOM 639 N N . GLY A 1 83 ? 24.369 6.225 2.647 1.00 48.53 83 GLY A N 1
ATOM 640 C CA . GLY A 1 83 ? 24.524 6.122 4.108 1.00 48.53 83 GLY A CA 1
ATOM 641 C C . GLY A 1 83 ? 23.480 5.230 4.796 1.00 48.53 83 GLY A C 1
ATOM 642 O O . GLY A 1 83 ? 23.100 5.482 5.935 1.00 48.53 83 GLY A O 1
ATOM 643 N N . GLY A 1 84 ? 22.946 4.231 4.086 1.00 45.91 84 GLY A N 1
ATOM 644 C CA . GLY A 1 84 ? 21.855 3.389 4.583 1.00 45.91 84 GLY A CA 1
ATOM 645 C C . GLY A 1 84 ? 20.465 4.044 4.568 1.00 45.91 84 GLY A C 1
ATOM 646 O O . GLY A 1 84 ? 19.484 3.336 4.805 1.00 45.91 84 GLY A O 1
ATOM 647 N N . GLN A 1 85 ? 20.335 5.334 4.212 1.00 41.19 85 GLN A N 1
ATOM 648 C CA . GLN A 1 85 ? 19.053 5.926 3.818 1.00 41.19 85 GLN A CA 1
ATOM 649 C C . GLN A 1 85 ? 18.669 5.396 2.437 1.00 41.19 85 GLN A C 1
ATOM 651 O O . GLN A 1 85 ? 18.918 5.985 1.385 1.00 41.19 85 GLN A O 1
ATOM 656 N N . ARG A 1 86 ? 18.067 4.209 2.455 1.00 49.19 86 ARG A N 1
ATOM 657 C CA . ARG A 1 86 ? 17.494 3.567 1.277 1.00 49.19 86 ARG A CA 1
ATOM 658 C C . ARG A 1 86 ? 16.413 4.496 0.738 1.00 49.19 86 ARG A C 1
ATOM 660 O O . ARG A 1 86 ? 15.564 4.927 1.517 1.00 49.19 86 ARG A O 1
ATOM 667 N N . TYR A 1 87 ? 16.475 4.819 -0.559 1.00 48.34 87 TYR A N 1
ATOM 668 C CA . TYR A 1 87 ? 15.510 5.699 -1.219 1.00 48.34 87 TYR A CA 1
ATOM 669 C C . TYR A 1 87 ? 14.105 5.365 -0.733 1.00 48.34 87 TYR A C 1
ATOM 671 O O . TYR A 1 87 ? 13.663 4.221 -0.853 1.00 48.34 87 TYR A O 1
ATOM 679 N N . ASN A 1 88 ? 13.437 6.357 -0.149 1.00 42.62 88 ASN A N 1
ATOM 680 C CA . ASN A 1 88 ? 12.017 6.262 0.107 1.00 42.62 88 ASN A CA 1
ATOM 681 C C . ASN A 1 88 ? 11.372 6.053 -1.270 1.00 42.62 88 ASN A C 1
ATOM 683 O O . ASN A 1 88 ? 11.349 6.972 -2.089 1.00 42.62 88 ASN A O 1
ATOM 687 N N . THR A 1 89 ? 10.946 4.826 -1.568 1.00 41.88 89 THR A N 1
ATOM 688 C CA . THR A 1 89 ? 10.295 4.463 -2.836 1.00 41.88 89 THR A CA 1
ATOM 689 C C . THR A 1 89 ? 9.002 5.251 -3.031 1.00 41.88 89 THR A C 1
ATOM 691 O O . THR A 1 89 ? 8.563 5.435 -4.164 1.00 41.88 89 THR A O 1
ATOM 694 N N . SER A 1 90 ? 8.453 5.799 -1.944 1.00 37.34 90 SER A N 1
ATOM 695 C CA . SER A 1 90 ? 7.328 6.724 -1.922 1.00 37.34 90 SER A CA 1
ATOM 696 C C . SER A 1 90 ? 7.731 8.183 -2.197 1.00 37.34 90 SER A C 1
ATOM 698 O O . SER A 1 90 ? 6.861 9.006 -2.472 1.00 37.34 90 SER A O 1
ATOM 700 N N . ASN A 1 91 ? 9.022 8.548 -2.129 1.00 42.38 91 ASN A N 1
ATOM 701 C CA . ASN A 1 91 ? 9.495 9.914 -2.388 1.00 42.38 91 ASN A CA 1
ATOM 702 C C . ASN A 1 91 ? 10.981 10.005 -2.822 1.00 42.38 91 ASN A C 1
ATOM 704 O O . ASN A 1 91 ? 11.857 10.343 -2.020 1.00 42.38 91 ASN A O 1
ATOM 708 N N . PRO A 1 92 ? 11.293 9.762 -4.104 1.00 48.06 92 PRO A N 1
ATOM 709 C CA . PRO A 1 92 ? 12.660 9.768 -4.616 1.00 48.06 92 PRO A CA 1
ATOM 710 C C . PRO A 1 92 ? 13.185 11.179 -4.952 1.00 48.06 92 PRO A C 1
ATOM 712 O O . PRO A 1 92 ? 13.771 11.392 -6.010 1.00 48.06 92 PRO A O 1
ATOM 715 N N . THR A 1 93 ? 13.035 12.165 -4.061 1.00 44.22 93 THR A N 1
ATOM 716 C CA . THR A 1 93 ? 13.600 13.522 -4.255 1.00 44.22 93 THR A CA 1
ATOM 717 C C . THR A 1 93 ? 15.099 13.518 -4.566 1.00 44.22 93 THR A C 1
ATOM 719 O O . THR A 1 93 ? 15.552 14.352 -5.346 1.00 44.22 93 THR A O 1
ATOM 722 N N . GLY A 1 94 ? 15.855 12.541 -4.052 1.00 45.62 94 GLY A N 1
ATOM 723 C CA . GLY A 1 94 ? 17.275 12.351 -4.376 1.00 45.62 94 GLY A CA 1
ATOM 724 C C . GLY A 1 94 ? 17.567 11.826 -5.792 1.00 45.62 94 GLY A C 1
ATOM 725 O O . GLY A 1 94 ? 18.685 11.982 -6.263 1.00 45.62 94 GLY A O 1
ATOM 726 N N . LEU A 1 95 ? 16.590 11.241 -6.500 1.00 46.09 95 LEU A N 1
ATOM 727 C CA . LEU A 1 95 ? 16.701 10.925 -7.939 1.00 46.09 95 LEU A CA 1
ATOM 728 C C . LEU A 1 95 ? 16.357 12.140 -8.819 1.00 46.09 95 LEU A C 1
ATOM 730 O O . LEU A 1 95 ? 16.514 12.098 -10.039 1.00 46.09 95 LEU A O 1
ATOM 734 N N . TYR A 1 96 ? 15.863 13.227 -8.218 1.00 48.59 96 TYR A N 1
ATOM 735 C CA . TYR A 1 96 ? 15.321 14.399 -8.908 1.00 48.59 96 TYR A CA 1
ATOM 736 C C . TYR A 1 96 ? 16.207 15.636 -8.823 1.00 48.59 96 TYR A C 1
ATOM 738 O O . TYR A 1 96 ? 15.721 16.748 -9.039 1.00 48.59 96 TYR A O 1
ATOM 746 N N . LEU A 1 97 ? 17.500 15.458 -8.549 1.00 39.38 97 LEU A N 1
ATOM 747 C CA . LEU A 1 97 ? 18.436 16.569 -8.616 1.00 39.38 97 LEU A CA 1
ATOM 748 C C . LEU A 1 97 ? 18.543 17.095 -10.052 1.00 39.38 97 LEU A C 1
ATOM 750 O O . LEU A 1 97 ? 18.499 16.352 -11.037 1.00 39.38 97 LEU A O 1
ATOM 754 N N . VAL A 1 98 ? 18.621 18.420 -10.137 1.00 36.03 98 VAL A N 1
ATOM 755 C CA . VAL A 1 98 ? 18.775 19.185 -11.374 1.00 36.03 98 VAL A CA 1
ATOM 756 C C . VAL A 1 98 ? 20.009 18.661 -12.125 1.00 36.03 98 VAL A C 1
ATOM 758 O O . VAL A 1 98 ? 21.031 18.408 -11.486 1.00 36.03 98 VAL A O 1
ATOM 761 N N . PRO A 1 99 ? 19.950 18.478 -13.459 1.00 36.16 99 PRO A N 1
ATOM 762 C CA . PRO A 1 99 ? 21.118 18.075 -14.239 1.00 36.16 99 PRO A CA 1
ATOM 763 C C . PRO A 1 99 ? 22.338 18.959 -13.917 1.00 36.16 99 PRO A C 1
ATOM 765 O O . PRO A 1 99 ? 22.238 20.178 -14.026 1.00 36.16 99 PRO A O 1
ATOM 768 N N . GLY A 1 100 ? 23.472 18.355 -13.531 1.00 35.03 100 GLY A N 1
ATOM 769 C CA . GLY A 1 100 ? 24.747 19.067 -13.337 1.00 35.03 100 GLY A CA 1
ATOM 770 C C . GLY A 1 100 ? 25.441 18.932 -11.973 1.00 35.03 100 GLY A C 1
ATOM 771 O O . GLY A 1 100 ? 26.513 19.501 -11.814 1.00 35.03 100 GLY A O 1
ATOM 772 N N . THR A 1 101 ? 24.902 18.184 -11.002 1.00 39.75 101 THR A N 1
ATOM 773 C CA . THR A 1 101 ? 25.480 18.110 -9.637 1.00 39.75 101 THR A CA 1
ATOM 774 C C . THR A 1 101 ? 26.440 16.940 -9.364 1.00 39.75 101 THR A C 1
ATOM 776 O O . THR A 1 101 ? 26.829 16.743 -8.223 1.00 39.75 101 THR A O 1
ATOM 779 N N . GLY A 1 102 ? 26.876 16.183 -10.377 1.00 35.47 102 GLY A N 1
ATOM 780 C CA . GLY A 1 102 ? 28.054 15.300 -10.257 1.00 35.47 102 GLY A CA 1
ATOM 781 C C . GLY A 1 102 ? 27.879 13.934 -9.574 1.00 35.47 102 GLY A C 1
ATOM 782 O O . GLY A 1 102 ? 28.849 13.186 -9.521 1.00 35.47 102 GLY A O 1
ATOM 783 N N . ASP A 1 103 ? 26.681 13.552 -9.123 1.00 43.78 103 ASP A N 1
ATOM 784 C CA . ASP A 1 103 ? 26.465 12.236 -8.501 1.00 43.78 103 ASP A CA 1
ATOM 785 C C . ASP A 1 103 ? 26.093 11.135 -9.513 1.00 43.78 103 ASP A C 1
ATOM 787 O O . ASP A 1 103 ? 25.280 11.332 -10.423 1.00 43.78 103 ASP A O 1
ATOM 791 N N . ASN A 1 104 ? 26.617 9.923 -9.292 1.00 44.25 104 ASN A N 1
ATOM 792 C CA . ASN A 1 104 ? 26.366 8.703 -10.085 1.00 44.25 104 ASN A CA 1
ATOM 793 C C . ASN A 1 104 ? 24.887 8.250 -10.121 1.00 44.25 104 ASN A C 1
ATOM 795 O O . ASN A 1 104 ? 24.530 7.358 -10.892 1.00 44.25 104 ASN A O 1
ATOM 799 N N . ASN A 1 105 ? 24.033 8.878 -9.307 1.00 44.59 105 ASN A N 1
ATOM 800 C CA . ASN A 1 105 ? 22.592 8.635 -9.218 1.00 44.59 105 ASN A CA 1
ATOM 801 C C . ASN A 1 105 ? 21.760 9.711 -9.947 1.00 44.59 105 ASN A C 1
ATOM 803 O O . ASN A 1 105 ? 20.540 9.776 -9.787 1.00 44.59 105 ASN A O 1
ATOM 807 N N . THR A 1 106 ? 22.398 10.574 -10.744 1.00 56.06 106 THR A N 1
ATOM 808 C CA . THR A 1 106 ? 21.703 11.584 -11.548 1.00 56.06 106 THR A CA 1
ATOM 809 C C . THR A 1 106 ? 21.008 10.933 -12.744 1.00 56.06 106 THR A C 1
ATOM 811 O O . THR A 1 106 ? 21.612 10.213 -13.538 1.00 56.06 106 THR A O 1
ATOM 814 N N . LEU A 1 107 ? 19.707 11.197 -12.886 1.00 54.53 107 LEU A N 1
ATOM 815 C CA . LEU A 1 107 ? 18.947 10.844 -14.081 1.00 54.53 107 LEU A CA 1
ATOM 816 C C . LEU A 1 107 ? 19.558 11.563 -15.295 1.00 54.53 107 LEU A C 1
ATOM 818 O O . LEU A 1 107 ? 19.334 12.759 -15.500 1.00 54.53 107 LEU A O 1
ATOM 822 N N . ARG A 1 108 ? 20.329 10.841 -16.114 1.00 61.44 108 ARG A N 1
ATOM 823 C CA . ARG A 1 108 ? 20.969 11.408 -17.306 1.00 61.44 108 ARG A CA 1
ATOM 824 C C . ARG A 1 108 ? 19.958 11.451 -18.439 1.00 61.44 108 ARG A C 1
ATOM 826 O O . ARG A 1 108 ? 19.394 10.421 -18.784 1.00 61.44 108 ARG A O 1
ATOM 833 N N . GLN A 1 109 ? 19.743 12.623 -19.034 1.00 69.75 109 GLN A N 1
ATOM 834 C CA . GLN A 1 109 ? 18.961 12.740 -20.264 1.00 69.75 109 GLN A CA 1
ATOM 835 C C . GLN A 1 109 ? 19.730 12.110 -21.417 1.00 69.75 109 GLN A C 1
ATOM 837 O O . GLN A 1 109 ? 20.833 12.534 -21.753 1.00 69.75 109 GLN A O 1
ATOM 842 N N . LEU A 1 110 ? 19.135 11.078 -22.000 1.00 67.38 110 LEU A N 1
ATOM 843 C CA . LEU A 1 110 ? 19.755 10.266 -23.044 1.00 67.38 110 LEU A CA 1
ATOM 844 C C . LEU A 1 110 ? 18.949 10.329 -24.338 1.00 67.38 110 LEU A C 1
ATOM 846 O O . LEU A 1 110 ? 19.434 9.910 -25.378 1.00 67.38 110 LEU A O 1
ATOM 850 N N . PHE A 1 111 ? 17.740 10.884 -24.286 1.00 68.88 111 PHE A N 1
ATOM 851 C CA . PHE A 1 111 ? 16.874 11.112 -25.430 1.00 68.88 111 PHE A CA 1
ATOM 852 C C . PHE A 1 111 ? 16.138 12.442 -25.269 1.00 68.88 111 PHE A C 1
ATOM 854 O O . PHE A 1 111 ? 15.716 12.774 -24.161 1.00 68.88 111 PHE A O 1
ATOM 861 N N . ALA A 1 112 ? 16.013 13.190 -26.364 1.00 66.31 112 ALA A N 1
ATOM 862 C CA . ALA A 1 112 ? 15.257 14.438 -26.449 1.00 66.31 112 ALA A CA 1
ATOM 863 C C . ALA A 1 112 ? 14.809 14.675 -27.896 1.00 66.31 112 ALA A C 1
ATOM 865 O O . ALA A 1 112 ? 15.241 15.619 -28.555 1.00 66.31 112 ALA A O 1
ATOM 866 N N . SER A 1 113 ? 13.999 13.766 -28.428 1.00 68.44 113 SER A N 1
ATOM 867 C CA . SER A 1 113 ? 13.405 13.924 -29.754 1.00 68.44 113 SER A CA 1
ATOM 868 C C . SER A 1 113 ? 12.019 13.281 -29.803 1.00 68.44 113 SER A C 1
ATOM 870 O O . SER A 1 113 ? 11.464 12.884 -28.777 1.00 68.44 113 SER A O 1
ATOM 872 N N . GLN A 1 114 ? 11.400 13.239 -30.981 1.00 62.09 114 GLN A N 1
ATOM 873 C CA . GLN A 1 114 ? 10.144 12.516 -31.150 1.00 62.09 114 GLN A CA 1
ATOM 874 C C . GLN A 1 114 ? 10.453 11.018 -31.248 1.00 62.09 114 GLN A C 1
ATOM 876 O O . GLN A 1 114 ? 11.225 10.624 -32.126 1.00 62.09 114 GLN A O 1
ATOM 881 N N . PRO A 1 115 ? 9.899 10.172 -30.360 1.00 65.31 115 PRO A N 1
ATOM 882 C CA . PRO A 1 115 ? 10.107 8.741 -30.467 1.00 65.31 115 PRO A CA 1
ATOM 883 C C . PRO A 1 115 ? 9.378 8.233 -31.710 1.00 65.31 115 PRO A C 1
ATOM 885 O O . PRO A 1 115 ? 8.451 8.874 -32.219 1.00 65.31 115 PRO A O 1
ATOM 888 N N . ASN A 1 116 ? 9.811 7.082 -32.217 1.00 73.06 116 ASN A N 1
ATOM 889 C CA . ASN A 1 116 ? 9.169 6.489 -33.380 1.00 73.06 116 ASN A CA 1
ATOM 890 C C . ASN A 1 116 ? 7.819 5.895 -32.956 1.00 73.06 116 ASN A C 1
ATOM 892 O O . ASN A 1 116 ? 7.752 4.759 -32.483 1.00 73.06 116 ASN A O 1
ATOM 896 N N . TRP A 1 117 ? 6.764 6.702 -33.056 1.00 68.19 117 TRP A N 1
ATOM 897 C CA . TRP A 1 117 ? 5.402 6.287 -32.749 1.00 68.19 117 TRP A CA 1
ATOM 898 C C . TRP A 1 117 ? 4.853 5.411 -33.873 1.00 68.19 117 TRP A C 1
ATOM 900 O O . TRP A 1 117 ? 4.954 5.792 -35.041 1.00 68.19 117 TRP A O 1
ATOM 910 N N . PRO A 1 118 ? 4.204 4.282 -33.554 1.00 62.16 118 PRO A N 1
ATOM 911 C CA . PRO A 1 118 ? 3.548 3.491 -34.576 1.00 62.16 118 PRO A CA 1
ATOM 912 C C . PRO A 1 118 ? 2.393 4.295 -35.198 1.00 62.16 118 PRO A C 1
ATOM 914 O O . PRO A 1 118 ? 1.677 5.039 -34.513 1.00 62.16 118 PRO A O 1
ATOM 917 N N . LEU A 1 119 ? 2.228 4.145 -36.515 1.00 63.25 119 LEU A N 1
ATOM 918 C CA . LEU A 1 119 ? 1.117 4.701 -37.291 1.00 63.25 119 LEU A CA 1
ATOM 919 C C . LEU A 1 119 ? -0.154 3.901 -36.976 1.00 63.25 119 LEU A C 1
ATOM 921 O O . LEU A 1 119 ? -0.560 3.040 -37.750 1.00 63.25 119 LEU A O 1
ATOM 925 N N . LEU A 1 120 ? -0.745 4.127 -35.805 1.00 56.03 120 LEU A N 1
ATOM 926 C CA . LEU A 1 120 ? -1.977 3.459 -35.392 1.00 56.03 120 LEU A CA 1
ATOM 927 C C . LEU A 1 120 ? -3.123 4.467 -35.307 1.00 56.03 120 LEU A C 1
ATOM 929 O O . LEU A 1 120 ? -2.919 5.571 -34.791 1.00 56.03 120 LEU A O 1
ATOM 933 N N . PRO A 1 121 ? -4.324 4.115 -35.800 1.00 52.53 121 PRO A N 1
ATOM 934 C CA . PRO A 1 121 ? -5.496 4.948 -35.602 1.00 52.53 121 PRO A CA 1
ATOM 935 C C . PRO A 1 121 ? -5.843 5.032 -34.101 1.00 52.53 121 PRO A C 1
ATOM 937 O O . PRO A 1 121 ? -5.629 4.061 -33.369 1.00 52.53 121 PRO A O 1
ATOM 940 N N . PRO A 1 122 ? -6.375 6.176 -33.626 1.00 53.81 122 PRO A N 1
ATOM 941 C CA . PRO A 1 122 ? -6.872 6.320 -32.260 1.00 53.81 122 PRO A CA 1
ATOM 942 C C . PRO A 1 122 ? -7.869 5.206 -31.916 1.00 53.81 122 PRO A C 1
ATOM 944 O O . PRO A 1 122 ? -8.701 4.827 -32.741 1.00 53.81 122 PRO A O 1
ATOM 947 N N . VAL A 1 123 ? -7.741 4.699 -30.688 1.00 52.91 123 VAL A N 1
ATOM 948 C CA . VAL A 1 123 ? -8.377 3.497 -30.125 1.00 52.91 123 VAL A CA 1
ATOM 949 C C . VAL A 1 123 ? -9.859 3.373 -30.497 1.00 52.91 123 VAL A C 1
ATOM 951 O O . VAL A 1 123 ? -10.737 3.900 -29.825 1.00 52.91 123 VAL A O 1
ATOM 954 N N . THR A 1 124 ? -10.140 2.634 -31.568 1.00 47.97 124 THR A N 1
ATOM 955 C CA . THR A 1 124 ? -11.471 2.103 -31.893 1.00 47.97 124 THR A CA 1
ATOM 956 C C . THR A 1 124 ? -11.300 0.658 -32.374 1.00 47.97 124 THR A C 1
ATOM 958 O O . THR A 1 124 ? -11.448 0.345 -33.548 1.00 47.97 124 THR A O 1
ATOM 961 N N . GLY A 1 125 ? -10.884 -0.239 -31.469 1.00 57.62 125 GLY A N 1
ATOM 962 C CA . GLY A 1 125 ? -10.740 -1.676 -31.745 1.00 57.62 125 GLY A CA 1
ATOM 963 C C . GLY A 1 125 ? -9.585 -2.354 -31.002 1.00 57.62 125 GLY A C 1
ATOM 964 O O . GLY A 1 125 ? -8.838 -1.708 -30.271 1.00 57.62 125 GLY A O 1
ATOM 965 N N . THR A 1 126 ? -9.426 -3.671 -31.201 1.00 55.06 126 THR A N 1
ATOM 966 C CA . THR A 1 126 ? -8.307 -4.441 -30.630 1.00 55.06 126 THR A CA 1
ATOM 967 C C . THR A 1 126 ? -6.986 -4.003 -31.285 1.00 55.06 126 THR A C 1
ATOM 969 O O . THR A 1 126 ? -6.674 -4.377 -32.417 1.00 55.06 126 THR A O 1
ATOM 972 N N . THR A 1 127 ? -6.192 -3.193 -30.588 1.00 60.09 127 THR A N 1
ATOM 973 C CA . THR A 1 127 ? -4.967 -2.553 -31.102 1.00 60.09 127 THR A CA 1
ATOM 974 C C . THR A 1 127 ? -3.913 -3.584 -31.506 1.00 60.09 127 THR A C 1
ATOM 976 O O . THR A 1 127 ? -3.468 -4.361 -30.668 1.00 60.09 127 THR A O 1
ATOM 979 N N . ALA A 1 128 ? -3.529 -3.627 -32.789 1.00 67.62 128 ALA A N 1
ATOM 980 C CA . ALA A 1 128 ? -2.472 -4.508 -33.306 1.00 67.62 128 ALA A CA 1
ATOM 981 C C . ALA A 1 128 ? -1.167 -4.387 -32.489 1.00 67.62 128 ALA A C 1
ATOM 983 O O . ALA A 1 128 ? -0.911 -3.307 -31.958 1.00 67.62 128 ALA A O 1
ATOM 984 N N . PRO A 1 129 ? -0.334 -5.443 -32.394 1.00 79.06 129 PRO A N 1
ATOM 985 C CA . PRO A 1 129 ? 0.932 -5.360 -31.678 1.00 79.06 129 PRO A CA 1
ATOM 986 C C . PRO A 1 129 ? 1.850 -4.240 -32.183 1.00 79.06 129 PRO A C 1
ATOM 988 O O . PRO A 1 129 ? 1.980 -4.035 -33.391 1.00 79.06 129 PRO A O 1
ATOM 991 N N . PHE A 1 130 ? 2.522 -3.538 -31.272 1.00 78.69 130 PHE A N 1
ATOM 992 C CA . PHE A 1 130 ? 3.474 -2.479 -31.606 1.00 78.69 130 PHE A CA 1
ATOM 993 C C . PHE A 1 130 ? 4.568 -2.307 -30.548 1.00 78.69 130 PHE A C 1
ATOM 995 O O . PHE A 1 130 ? 4.464 -2.806 -29.431 1.00 78.69 130 PHE A O 1
ATOM 1002 N N . ASN A 1 131 ? 5.616 -1.557 -30.901 1.00 80.00 131 ASN A N 1
ATOM 1003 C CA . ASN A 1 131 ? 6.597 -1.031 -29.953 1.00 80.00 131 ASN A CA 1
ATOM 1004 C C . ASN A 1 131 ? 6.699 0.489 -30.112 1.00 80.00 131 ASN A C 1
ATOM 1006 O O . ASN A 1 131 ? 6.793 0.981 -31.235 1.00 80.00 131 ASN A O 1
ATOM 1010 N N . ILE A 1 132 ? 6.746 1.217 -28.999 1.00 80.69 132 ILE A N 1
ATOM 1011 C CA . ILE A 1 132 ? 7.183 2.614 -28.954 1.00 80.69 132 ILE A CA 1
ATOM 1012 C C . ILE A 1 132 ? 8.654 2.591 -28.572 1.00 80.69 132 ILE A C 1
ATOM 1014 O O . ILE A 1 132 ? 9.000 2.149 -27.477 1.00 80.69 132 ILE A O 1
ATOM 1018 N N . VAL A 1 133 ? 9.515 3.031 -29.486 1.00 85.50 133 VAL A N 1
ATOM 1019 C CA . VAL A 1 133 ? 10.967 2.892 -29.349 1.00 85.50 133 VAL A CA 1
ATOM 1020 C C . VAL A 1 133 ? 11.624 4.242 -29.070 1.00 85.50 133 VAL A C 1
ATOM 1022 O O . VAL A 1 133 ? 11.495 5.183 -29.855 1.00 85.50 133 VAL A O 1
ATOM 1025 N N . PHE A 1 134 ? 12.399 4.292 -27.990 1.00 84.69 134 PHE A N 1
ATOM 1026 C CA . PHE A 1 134 ? 13.250 5.406 -27.589 1.00 84.69 134 PHE A CA 1
ATOM 1027 C C . PHE A 1 134 ? 14.717 5.005 -27.780 1.00 84.69 134 PHE A C 1
ATOM 1029 O O . PHE A 1 134 ? 15.323 4.352 -26.926 1.00 84.69 134 PHE A O 1
ATOM 1036 N N . LYS A 1 135 ? 15.294 5.387 -28.923 1.00 87.44 135 LYS A N 1
ATOM 1037 C CA . LYS A 1 135 ? 16.724 5.193 -29.199 1.00 87.44 135 LYS A CA 1
ATOM 1038 C C . LYS A 1 135 ? 17.530 6.249 -28.465 1.00 87.44 135 LYS A C 1
ATOM 1040 O O . LYS A 1 135 ? 17.317 7.435 -28.690 1.00 87.44 135 LYS A O 1
ATOM 1045 N N . LEU A 1 136 ? 18.452 5.837 -27.608 1.00 85.25 136 LEU A N 1
ATOM 1046 C CA . LEU A 1 136 ? 19.248 6.769 -26.825 1.00 85.25 136 LEU A CA 1
ATOM 1047 C C . LEU A 1 136 ? 20.292 7.450 -27.722 1.00 85.25 136 LEU A C 1
ATOM 1049 O O . LEU A 1 136 ? 21.033 6.791 -28.445 1.00 85.25 136 LEU A O 1
ATOM 1053 N N . VAL A 1 137 ? 20.363 8.778 -27.654 1.00 84.12 137 VAL A N 1
ATOM 1054 C CA . VAL A 1 137 ? 21.366 9.618 -28.331 1.00 84.12 137 VAL A CA 1
ATOM 1055 C C . VAL A 1 137 ? 22.768 9.341 -27.782 1.00 84.12 137 VAL A C 1
ATOM 1057 O O . VAL A 1 137 ? 23.755 9.449 -28.502 1.00 84.12 137 VAL A O 1
ATOM 1060 N N . SER A 1 138 ? 22.863 8.961 -26.507 1.00 83.56 138 SER A N 1
ATOM 1061 C CA . SER A 1 138 ? 24.101 8.508 -25.876 1.00 83.56 138 SER A CA 1
ATOM 1062 C C . SER A 1 138 ? 23.836 7.178 -25.168 1.00 83.56 138 SER A C 1
ATOM 1064 O O . SER A 1 138 ? 22.858 7.100 -24.422 1.00 83.56 138 SER A O 1
ATOM 1066 N N . PRO A 1 139 ? 24.664 6.137 -25.374 1.00 90.12 139 PRO A N 1
ATOM 1067 C CA . PRO A 1 139 ? 24.526 4.898 -24.623 1.00 90.12 139 PRO A CA 1
ATOM 1068 C C . PRO A 1 139 ? 24.687 5.126 -23.111 1.00 90.12 139 PRO A C 1
ATOM 1070 O O . PRO A 1 139 ? 25.499 5.946 -22.675 1.00 90.12 139 PRO A O 1
ATOM 1073 N N . PHE A 1 140 ? 23.926 4.392 -22.302 1.00 90.62 140 PHE A N 1
ATOM 1074 C CA . PHE A 1 140 ? 23.960 4.471 -20.842 1.00 90.62 140 PHE A CA 1
ATOM 1075 C C . PHE A 1 140 ? 24.607 3.230 -20.243 1.00 90.62 140 PHE A C 1
ATOM 1077 O O . PHE A 1 140 ? 24.063 2.134 -20.355 1.00 90.62 140 PHE A O 1
ATOM 1084 N N . VAL A 1 141 ? 25.750 3.398 -19.581 1.00 90.00 141 VAL A N 1
ATOM 1085 C CA . VAL A 1 141 ? 26.437 2.291 -18.908 1.00 90.00 141 VAL A CA 1
ATOM 1086 C C . VAL A 1 141 ? 25.645 1.885 -17.667 1.00 90.00 141 VAL A C 1
ATOM 1088 O O . VAL A 1 141 ? 25.507 2.658 -16.713 1.00 90.00 141 VAL A O 1
ATOM 1091 N N . TYR A 1 142 ? 25.128 0.661 -17.682 1.00 89.75 142 TYR A N 1
ATOM 1092 C CA . TYR A 1 142 ? 24.430 0.093 -16.543 1.00 89.75 142 TYR A CA 1
ATOM 1093 C C . TYR A 1 142 ? 25.442 -0.366 -15.491 1.00 89.75 142 TYR A C 1
ATOM 1095 O O . TYR A 1 142 ? 26.224 -1.283 -15.720 1.00 89.75 142 TYR A O 1
ATOM 1103 N N . LEU A 1 143 ? 25.437 0.293 -14.338 1.00 85.50 143 LEU A N 1
ATOM 1104 C CA . LEU A 1 143 ? 26.307 0.010 -13.196 1.00 85.50 143 LEU A CA 1
ATOM 1105 C C . LEU A 1 143 ? 25.519 -0.347 -11.934 1.00 85.50 143 LEU A C 1
ATOM 1107 O O . LEU A 1 143 ? 26.126 -0.796 -10.972 1.00 85.50 143 LEU A O 1
ATOM 1111 N N . GLY A 1 144 ? 24.207 -0.090 -11.911 1.00 74.56 144 GLY A N 1
ATOM 1112 C CA . GLY A 1 144 ? 23.388 -0.082 -10.702 1.00 74.56 144 GLY A CA 1
ATOM 1113 C C . GLY A 1 144 ? 23.239 -1.473 -10.094 1.00 74.56 144 GLY A C 1
ATOM 1114 O O . GLY A 1 144 ? 22.413 -2.242 -10.594 1.00 74.56 144 GLY A O 1
ATOM 1115 N N . PRO A 1 145 ? 23.976 -1.804 -9.015 1.00 74.06 145 PRO A N 1
ATOM 1116 C CA . PRO A 1 145 ? 23.931 -3.140 -8.421 1.00 74.06 145 PRO A CA 1
ATOM 1117 C C . PRO A 1 145 ? 22.545 -3.456 -7.847 1.00 74.06 145 PRO A C 1
ATOM 1119 O O . PRO A 1 145 ? 22.134 -4.616 -7.807 1.00 74.06 145 PRO A O 1
ATOM 1122 N N . ASP A 1 146 ? 21.796 -2.419 -7.468 1.00 69.94 146 ASP A N 1
ATOM 1123 C CA . ASP A 1 146 ? 20.455 -2.552 -6.912 1.00 69.94 146 ASP A CA 1
ATOM 1124 C C . ASP A 1 146 ? 19.357 -2.417 -7.973 1.00 69.94 146 ASP A C 1
ATOM 1126 O O . ASP A 1 146 ? 18.233 -2.867 -7.750 1.00 69.94 146 ASP A O 1
ATOM 1130 N N . GLY A 1 147 ? 19.663 -1.848 -9.146 1.00 80.81 147 GLY A N 1
ATOM 1131 C CA . GLY A 1 147 ? 18.697 -1.711 -10.235 1.00 80.81 147 GLY A CA 1
ATOM 1132 C C . GLY A 1 147 ? 18.899 -0.525 -11.176 1.00 80.81 147 GLY A C 1
ATOM 1133 O O . GLY A 1 147 ? 19.943 0.124 -11.190 1.00 80.81 147 GLY A O 1
ATOM 1134 N N . LEU A 1 148 ? 17.870 -0.244 -11.970 1.00 82.12 148 LEU A N 1
ATOM 1135 C CA . LEU A 1 148 ? 17.789 0.801 -12.984 1.00 82.12 148 LEU A CA 1
ATOM 1136 C C . LEU A 1 148 ? 16.538 1.656 -12.746 1.00 82.12 148 LEU A C 1
ATOM 1138 O O . LEU A 1 148 ? 15.443 1.128 -12.595 1.00 82.12 148 LEU A O 1
ATOM 1142 N N . ALA A 1 149 ? 16.680 2.975 -12.758 1.00 81.94 149 ALA A N 1
ATOM 1143 C CA . ALA A 1 149 ? 15.564 3.908 -12.864 1.00 81.94 149 ALA A CA 1
ATOM 1144 C C . ALA A 1 149 ? 15.389 4.330 -14.326 1.00 81.94 149 ALA A C 1
ATOM 1146 O O . ALA A 1 149 ? 16.360 4.729 -14.970 1.00 81.94 149 ALA A O 1
ATOM 1147 N N . ILE A 1 150 ? 14.159 4.276 -14.830 1.00 83.75 150 ILE A N 1
ATOM 1148 C CA . ILE A 1 150 ? 13.745 4.776 -16.139 1.00 83.75 150 ILE A CA 1
ATOM 1149 C C . ILE A 1 150 ? 12.713 5.868 -15.912 1.00 83.75 150 ILE A C 1
ATOM 1151 O O . ILE A 1 150 ? 11.617 5.603 -15.436 1.00 83.75 150 ILE A O 1
ATOM 1155 N N . ASP A 1 151 ? 13.043 7.097 -16.267 1.00 80.75 151 ASP A N 1
ATOM 1156 C CA . ASP A 1 151 ? 12.140 8.229 -16.141 1.00 80.75 151 ASP A CA 1
ATOM 1157 C C . ASP A 1 151 ? 11.781 8.765 -17.521 1.00 80.75 151 ASP A C 1
ATOM 1159 O O . ASP A 1 151 ? 12.625 9.296 -18.249 1.00 80.75 151 ASP A O 1
ATOM 1163 N N . LEU A 1 152 ? 10.511 8.609 -17.871 1.00 77.94 152 LEU A N 1
ATOM 1164 C CA . LEU A 1 152 ? 9.913 9.192 -19.056 1.00 77.94 152 LEU A CA 1
ATOM 1165 C C . LEU A 1 152 ? 9.259 10.502 -18.667 1.00 77.94 152 LEU A C 1
ATOM 1167 O O . LEU A 1 152 ? 8.434 10.550 -17.754 1.00 77.94 152 LEU A O 1
ATOM 1171 N N . TYR A 1 153 ? 9.554 11.559 -19.407 1.00 73.12 153 TYR A N 1
ATOM 1172 C CA . TYR A 1 153 ? 8.767 12.773 -19.300 1.00 73.12 153 TYR A CA 1
ATOM 1173 C C . TYR A 1 153 ? 8.508 13.379 -20.668 1.00 73.12 153 TYR A C 1
ATOM 1175 O O . TYR A 1 153 ? 9.346 13.336 -21.567 1.00 73.12 153 TYR A O 1
ATOM 1183 N N . CYS A 1 154 ? 7.320 13.945 -20.817 1.00 69.31 154 CYS A N 1
ATOM 1184 C CA . CYS A 1 154 ? 6.877 14.614 -22.024 1.00 69.31 154 CYS A CA 1
ATOM 1185 C C . CYS A 1 154 ? 6.531 16.062 -21.685 1.00 69.31 154 CYS A C 1
ATOM 1187 O O . CYS A 1 154 ? 5.877 16.340 -20.675 1.00 69.31 154 CYS A O 1
ATOM 1189 N N . TYR A 1 155 ? 6.984 16.989 -22.529 1.00 66.50 155 TYR A N 1
ATOM 1190 C CA . TYR A 1 155 ? 6.629 18.399 -22.433 1.00 66.50 155 TYR A CA 1
ATOM 1191 C C . TYR A 1 155 ? 5.816 18.804 -23.660 1.00 66.50 155 TYR A C 1
ATOM 1193 O O . TYR A 1 155 ? 6.314 18.721 -24.784 1.00 66.50 155 TYR A O 1
ATOM 1201 N N . ASP A 1 156 ? 4.581 19.249 -23.434 1.00 62.12 156 ASP A N 1
ATOM 1202 C CA . ASP A 1 156 ? 3.715 19.802 -24.473 1.00 62.12 156 ASP A CA 1
ATOM 1203 C C . ASP A 1 156 ? 3.215 21.195 -24.073 1.00 62.12 156 ASP A C 1
ATOM 1205 O O . ASP A 1 156 ? 2.895 21.455 -22.911 1.00 62.12 156 ASP A O 1
ATOM 1209 N N . THR A 1 157 ? 3.193 22.109 -25.041 1.00 59.38 157 THR A N 1
ATOM 1210 C CA . THR A 1 157 ? 2.847 23.523 -24.855 1.00 59.38 157 THR A CA 1
ATOM 1211 C C . THR A 1 157 ? 1.534 23.914 -25.522 1.00 59.38 157 THR A C 1
ATOM 1213 O O . THR A 1 157 ? 1.039 25.008 -25.250 1.00 59.38 157 THR A O 1
ATOM 1216 N N . THR A 1 158 ? 0.941 23.057 -26.361 1.00 57.88 158 THR A N 1
ATOM 1217 C CA . THR A 1 158 ? -0.236 23.409 -27.168 1.00 57.88 158 THR A CA 1
ATOM 1218 C C . THR A 1 158 ? -1.332 22.347 -27.080 1.00 57.88 158 THR A C 1
ATOM 1220 O O . THR A 1 158 ? -1.174 21.253 -27.591 1.00 57.88 158 THR A O 1
ATOM 1223 N N . ASN A 1 159 ? -2.453 22.711 -26.447 1.00 57.12 159 ASN A N 1
ATOM 1224 C CA . ASN A 1 159 ? -3.769 22.047 -26.416 1.00 57.12 159 ASN A CA 1
ATOM 1225 C C . ASN A 1 159 ? -3.797 20.496 -26.615 1.00 57.12 159 ASN A C 1
ATOM 1227 O O . ASN A 1 159 ? -3.755 20.015 -27.752 1.00 57.12 159 ASN A O 1
ATOM 1231 N N . PRO A 1 160 ? -3.981 19.701 -25.540 1.00 51.94 160 PRO A N 1
ATOM 1232 C CA . PRO A 1 160 ? -3.625 18.279 -25.450 1.00 51.94 160 PRO A CA 1
ATOM 1233 C C . PRO A 1 160 ? -4.655 17.323 -26.077 1.00 51.94 160 PRO A C 1
ATOM 1235 O O . PRO A 1 160 ? -5.068 16.344 -25.457 1.00 51.94 160 PRO A O 1
ATOM 1238 N N . ARG A 1 161 ? -5.109 17.555 -27.315 1.00 55.19 161 ARG A N 1
ATOM 1239 C CA . ARG A 1 161 ? -5.867 16.514 -28.034 1.00 55.19 161 ARG A CA 1
ATOM 1240 C C . ARG A 1 161 ? -4.902 15.386 -28.397 1.00 55.19 161 ARG A C 1
ATOM 1242 O O . ARG A 1 161 ? -4.325 15.408 -29.477 1.00 55.19 161 ARG A O 1
ATOM 1249 N N . GLY A 1 162 ? -4.687 14.452 -27.477 1.00 60.97 162 GLY A N 1
ATOM 1250 C CA . GLY A 1 162 ? -3.743 13.352 -27.623 1.00 60.97 162 GLY A CA 1
ATOM 1251 C C . GLY A 1 162 ? -4.300 12.139 -28.373 1.00 60.97 162 GLY A C 1
ATOM 1252 O O . GLY A 1 162 ? -5.505 12.013 -28.591 1.00 60.97 162 GLY A O 1
ATOM 1253 N N . TYR A 1 163 ? -3.393 11.268 -28.808 1.00 60.78 163 TYR A N 1
ATOM 1254 C CA . TYR A 1 163 ? -3.655 9.874 -29.142 1.00 60.78 163 TYR A CA 1
ATOM 1255 C C . TYR A 1 163 ? -3.270 9.013 -27.941 1.00 60.78 163 TYR A C 1
ATOM 1257 O O . TYR A 1 163 ? -2.156 9.139 -27.433 1.00 60.78 163 TYR A O 1
ATOM 1265 N N . ASN A 1 164 ? -4.165 8.116 -27.546 1.00 66.69 164 ASN A N 1
ATOM 1266 C CA . ASN A 1 164 ? -3.972 7.213 -26.420 1.00 66.69 164 ASN A CA 1
ATOM 1267 C C . ASN A 1 164 ? -3.357 5.910 -26.939 1.00 66.69 164 ASN A C 1
ATOM 1269 O O . ASN A 1 164 ? -3.983 5.199 -27.728 1.00 66.69 164 ASN A O 1
ATOM 1273 N N . TYR A 1 165 ? -2.132 5.595 -26.526 1.00 65.19 165 TYR A N 1
ATOM 1274 C CA . TYR A 1 165 ? -1.476 4.334 -26.861 1.00 65.19 165 TYR A CA 1
ATOM 1275 C C . TYR A 1 165 ? -1.588 3.372 -25.693 1.00 65.19 165 TYR A C 1
ATOM 1277 O O . TYR A 1 165 ? -0.936 3.549 -24.669 1.00 65.19 165 TYR A O 1
ATOM 1285 N N . VAL A 1 166 ? -2.390 2.328 -25.870 1.00 69.31 166 VAL A N 1
ATOM 1286 C CA . VAL A 1 166 ? -2.501 1.254 -24.888 1.00 69.31 166 VAL A CA 1
ATOM 1287 C C . VAL A 1 166 ? -1.264 0.362 -24.967 1.00 69.31 166 VAL A C 1
ATOM 1289 O O . VAL A 1 166 ? -1.030 -0.271 -25.995 1.00 69.31 166 VAL A O 1
ATOM 1292 N N . ILE A 1 167 ? -0.475 0.334 -23.900 1.00 72.75 167 ILE A N 1
ATOM 1293 C CA . ILE A 1 167 ? 0.746 -0.454 -23.750 1.00 72.75 167 ILE A CA 1
ATOM 1294 C C . ILE A 1 167 ? 0.580 -1.515 -22.666 1.00 72.75 167 ILE A C 1
ATOM 1296 O O . ILE A 1 167 ? -0.151 -1.321 -21.694 1.00 72.75 167 ILE A O 1
ATOM 1300 N N . ASP A 1 168 ? 1.305 -2.618 -22.827 1.00 74.75 168 ASP A N 1
ATOM 1301 C CA . ASP A 1 168 ? 1.284 -3.711 -21.867 1.00 74.75 168 ASP A CA 1
ATOM 1302 C C . ASP A 1 168 ? 1.974 -3.289 -20.570 1.00 74.75 168 ASP A C 1
ATOM 1304 O O . ASP A 1 168 ? 3.091 -2.751 -20.565 1.00 74.75 168 ASP A O 1
ATOM 1308 N N . ALA A 1 169 ? 1.340 -3.618 -19.457 1.00 72.31 169 ALA A N 1
ATOM 1309 C CA . ALA A 1 169 ? 1.931 -3.562 -18.140 1.00 72.31 169 ALA A CA 1
ATOM 1310 C C . ALA A 1 169 ? 1.963 -4.957 -17.512 1.00 72.31 169 ALA A C 1
ATOM 1312 O O . ALA A 1 169 ? 1.133 -5.811 -17.785 1.00 72.31 169 ALA A O 1
ATOM 1313 N N . ALA A 1 170 ? 2.931 -5.212 -16.645 1.00 65.56 170 ALA A N 1
ATOM 1314 C CA . ALA A 1 170 ? 2.902 -6.368 -15.768 1.00 65.56 170 ALA A CA 1
ATOM 1315 C C . ALA A 1 170 ? 2.388 -5.908 -14.409 1.00 65.56 170 ALA A C 1
ATOM 1317 O O . ALA A 1 170 ? 2.973 -5.005 -13.807 1.00 65.56 170 ALA A O 1
ATOM 1318 N N . ARG A 1 171 ? 1.327 -6.551 -13.917 1.00 65.69 171 ARG A N 1
ATOM 1319 C CA . ARG A 1 171 ? 0.959 -6.494 -12.506 1.00 65.69 171 ARG A CA 1
ATOM 1320 C C . ARG A 1 171 ? 1.410 -7.786 -11.850 1.00 65.69 171 ARG A C 1
ATOM 1322 O O . ARG A 1 171 ? 1.175 -8.869 -12.367 1.00 65.69 171 ARG A O 1
ATOM 1329 N N . ALA A 1 172 ? 2.085 -7.675 -10.725 1.00 60.06 172 ALA A N 1
ATOM 1330 C CA . ALA A 1 172 ? 2.285 -8.797 -9.838 1.00 60.06 172 ALA A CA 1
ATOM 1331 C C . ALA A 1 172 ? 1.319 -8.564 -8.711 1.00 60.06 172 ALA A C 1
ATOM 1333 O O . ALA A 1 172 ? 1.267 -7.474 -8.135 1.00 60.06 172 ALA A O 1
ATOM 1334 N N . THR A 1 173 ? 0.578 -9.611 -8.403 1.00 58.75 173 THR A N 1
ATOM 1335 C CA . THR A 1 173 ? -0.119 -9.727 -7.142 1.00 58.75 173 THR A CA 1
ATOM 1336 C C . THR A 1 173 ? 0.955 -9.800 -6.066 1.00 58.75 173 THR A C 1
ATOM 1338 O O . THR A 1 173 ? 1.422 -10.873 -5.695 1.00 58.75 173 THR A O 1
ATOM 1341 N N . VAL A 1 174 ? 1.440 -8.641 -5.626 1.00 62.72 174 VAL A N 1
ATOM 1342 C CA . VAL A 1 174 ? 2.115 -8.547 -4.342 1.00 62.72 174 VAL A CA 1
ATOM 1343 C C . VAL A 1 174 ? 1.044 -8.914 -3.335 1.00 62.72 174 VAL A C 1
ATOM 1345 O O . VAL A 1 174 ? 0.049 -8.210 -3.196 1.00 62.72 174 VAL A O 1
ATOM 1348 N N . ASP A 1 175 ? 1.188 -10.091 -2.737 1.00 76.44 175 ASP A N 1
ATOM 1349 C CA . ASP A 1 175 ? 0.370 -10.501 -1.608 1.00 76.44 175 ASP A CA 1
ATOM 1350 C C . ASP A 1 175 ? 0.659 -9.504 -0.490 1.00 76.44 175 ASP A C 1
ATOM 1352 O O . ASP A 1 175 ? 1.635 -9.671 0.218 1.00 76.44 175 ASP A O 1
ATOM 1356 N N . THR A 1 176 ? -0.083 -8.403 -0.409 1.00 75.69 176 THR A N 1
ATOM 1357 C CA . THR A 1 176 ? 0.105 -7.346 0.595 1.00 75.69 176 THR A CA 1
ATOM 1358 C C . THR A 1 176 ? -0.626 -7.670 1.896 1.00 75.69 176 THR A C 1
ATOM 1360 O O . THR A 1 176 ? -0.720 -6.822 2.783 1.00 75.69 176 THR A O 1
ATOM 1363 N N . GLY A 1 177 ? -1.135 -8.900 2.028 1.00 89.62 177 GLY A N 1
ATOM 1364 C CA . GLY A 1 177 ? -2.032 -9.278 3.101 1.00 89.62 177 GLY A CA 1
ATOM 1365 C C . GLY A 1 177 ? -3.422 -8.665 2.934 1.00 89.62 177 GLY A C 1
ATOM 1366 O O . GLY A 1 177 ? -3.771 -8.090 1.903 1.00 89.62 177 GLY A O 1
ATOM 1367 N N . THR A 1 178 ? -4.245 -8.779 3.970 1.00 92.06 178 THR A N 1
ATOM 1368 C CA . THR A 1 178 ? -5.604 -8.230 3.987 1.00 92.06 178 THR A CA 1
ATOM 1369 C C . THR A 1 178 ? -5.890 -7.522 5.297 1.00 92.06 178 THR A C 1
ATOM 1371 O O . THR A 1 178 ? -5.412 -7.944 6.347 1.00 92.06 178 THR A O 1
ATOM 1374 N N . ALA A 1 179 ? -6.713 -6.479 5.239 1.00 92.94 179 ALA A N 1
ATOM 1375 C CA . ALA A 1 179 ? -7.272 -5.818 6.408 1.00 92.94 179 ALA A CA 1
ATOM 1376 C C . ALA A 1 179 ? -8.797 -5.743 6.258 1.00 92.94 179 ALA A C 1
ATOM 1378 O O . ALA A 1 179 ? -9.313 -4.987 5.433 1.00 92.94 179 ALA A O 1
ATOM 1379 N N . THR A 1 180 ? -9.520 -6.538 7.043 1.00 94.31 180 THR A N 1
ATOM 1380 C CA . THR A 1 180 ? -10.971 -6.708 6.915 1.00 94.31 180 THR A CA 1
ATOM 1381 C C . THR A 1 180 ? -11.665 -6.205 8.167 1.00 94.31 180 THR A C 1
ATOM 1383 O O . THR A 1 180 ? -11.369 -6.633 9.279 1.00 94.31 180 THR A O 1
ATOM 1386 N N . ARG A 1 181 ? -12.615 -5.283 8.007 1.00 94.56 181 ARG A N 1
ATOM 1387 C CA . ARG A 1 181 ? -13.413 -4.787 9.134 1.00 94.56 181 ARG A CA 1
ATOM 1388 C C . ARG A 1 181 ? -14.386 -5.862 9.615 1.00 94.56 181 ARG A C 1
ATOM 1390 O O . ARG A 1 181 ? -14.990 -6.545 8.793 1.00 94.56 181 ARG A O 1
ATOM 1397 N N . TYR A 1 182 ? -14.573 -5.964 10.925 1.00 96.69 182 TYR A N 1
ATOM 1398 C CA . TYR A 1 182 ? -15.540 -6.869 11.543 1.00 96.69 182 TYR A CA 1
ATOM 1399 C C . TYR A 1 182 ? -16.123 -6.262 12.825 1.00 96.69 182 TYR A C 1
ATOM 1401 O O . TYR A 1 182 ? -15.538 -5.356 13.420 1.00 96.69 182 TYR A O 1
ATOM 1409 N N . GLY A 1 183 ? -17.278 -6.775 13.252 1.00 94.50 183 GLY A N 1
ATOM 1410 C CA . GLY A 1 183 ? -18.015 -6.245 14.401 1.00 94.50 183 GLY A CA 1
ATOM 1411 C C . GLY A 1 183 ? -18.571 -4.832 14.176 1.00 94.50 183 GLY A C 1
ATOM 1412 O O . GLY A 1 183 ? -18.253 -4.155 13.197 1.00 94.50 183 GLY A O 1
ATOM 1413 N N . GLY A 1 184 ? -19.447 -4.397 15.080 1.00 88.44 184 GLY A N 1
ATOM 1414 C CA . GLY A 1 184 ? -19.983 -3.035 15.087 1.00 88.44 184 GLY A CA 1
ATOM 1415 C C . GLY A 1 184 ? -19.089 -2.078 15.874 1.00 88.44 184 GLY A C 1
ATOM 1416 O O . GLY A 1 184 ? -18.441 -2.487 16.836 1.00 88.44 184 GLY A O 1
ATOM 1417 N N . SER A 1 185 ? -19.066 -0.804 15.483 1.00 83.56 185 SER A N 1
ATOM 1418 C CA . SER A 1 185 ? -18.631 0.270 16.380 1.00 83.56 185 SER A CA 1
ATOM 1419 C C . SER A 1 185 ? -19.681 0.503 17.469 1.00 83.56 185 SER A C 1
ATOM 1421 O O . SER A 1 185 ? -20.811 0.019 17.365 1.00 83.56 185 SER A O 1
ATOM 1423 N N . CYS A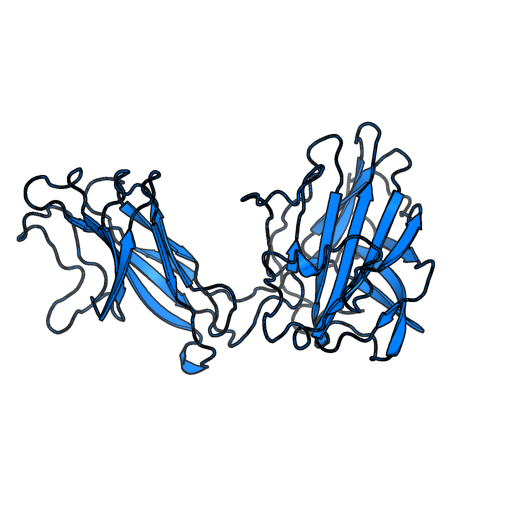 1 186 ? -19.336 1.297 18.486 1.00 89.69 186 CYS A N 1
ATOM 1424 C CA . CYS A 1 186 ? -20.346 1.916 19.347 1.00 89.69 186 CYS A CA 1
ATOM 1425 C C . CYS A 1 186 ? -21.481 2.565 18.512 1.00 89.69 186 CYS A C 1
ATOM 1427 O O . CYS A 1 186 ? -21.243 2.899 17.350 1.00 89.69 186 CYS A O 1
ATOM 1429 N N . PRO A 1 187 ? -22.681 2.822 19.079 1.00 77.75 187 PRO A N 1
ATOM 1430 C CA . PRO A 1 187 ? -23.916 3.166 18.344 1.00 77.75 187 PRO A CA 1
ATOM 1431 C C . PRO A 1 187 ? -23.914 4.435 17.472 1.00 77.75 187 PRO A C 1
ATOM 1433 O O . PRO A 1 187 ? -24.956 4.832 16.957 1.00 77.75 187 PRO A O 1
ATOM 1436 N N . LYS A 1 188 ? -22.777 5.113 17.324 1.00 65.75 188 LYS A N 1
ATOM 1437 C CA . LYS A 1 188 ? -22.592 6.242 16.417 1.00 65.75 188 LYS A CA 1
ATOM 1438 C C . LYS A 1 188 ? -21.621 5.810 15.326 1.00 65.75 188 LYS A C 1
ATOM 1440 O O . LYS A 1 188 ? -20.604 5.204 15.644 1.00 65.75 188 LYS A O 1
ATOM 1445 N N . ASP A 1 189 ? -21.851 6.227 14.082 1.00 66.88 189 ASP A N 1
ATOM 1446 C CA . ASP A 1 189 ? -20.905 6.074 12.953 1.00 66.88 189 ASP A CA 1
ATOM 1447 C C . ASP A 1 189 ? -19.574 6.849 13.144 1.00 66.88 189 ASP A C 1
ATOM 1449 O O . ASP A 1 189 ? -18.854 7.143 12.190 1.00 66.88 189 ASP A O 1
ATOM 1453 N N . ALA A 1 190 ? -19.246 7.216 14.382 1.00 78.69 190 ALA A N 1
ATOM 1454 C CA . ALA A 1 190 ? -18.022 7.869 14.796 1.00 78.69 190 ALA A CA 1
ATOM 1455 C C . ALA A 1 190 ? -16.943 6.827 15.119 1.00 78.69 190 ALA A C 1
ATOM 1457 O O . ALA A 1 190 ? -17.238 5.707 15.532 1.00 78.69 190 ALA A O 1
ATOM 1458 N N . ASN A 1 191 ? -15.678 7.231 15.003 1.00 90.19 191 ASN A N 1
ATOM 1459 C CA . ASN A 1 191 ? -14.516 6.408 15.349 1.00 90.19 191 ASN A CA 1
ATOM 1460 C C . ASN A 1 191 ? -14.434 5.109 14.532 1.00 90.19 191 ASN A C 1
ATOM 1462 O O . ASN A 1 191 ? -14.329 4.016 15.079 1.00 90.19 191 ASN A O 1
ATOM 1466 N N . ARG A 1 192 ? -14.487 5.210 13.204 1.00 91.62 192 ARG A N 1
ATOM 1467 C CA . ARG A 1 192 ? -14.410 4.048 12.307 1.00 91.62 192 ARG A CA 1
ATOM 1468 C C . ARG A 1 192 ? -12.961 3.608 12.127 1.00 91.62 192 ARG A C 1
ATOM 1470 O O . ARG A 1 192 ? -12.100 4.430 11.813 1.00 91.62 192 ARG A O 1
ATOM 1477 N N . ALA A 1 193 ? -12.708 2.310 12.274 1.00 93.50 193 ALA A N 1
ATOM 1478 C CA . ALA A 1 193 ? -11.392 1.721 12.062 1.00 93.50 193 ALA A CA 1
ATOM 1479 C C . ALA A 1 193 ? -11.255 1.150 10.651 1.00 93.50 193 ALA A C 1
ATOM 1481 O O . ALA A 1 193 ? -12.133 0.427 10.172 1.00 93.50 193 ALA A O 1
ATOM 1482 N N . TYR A 1 194 ? -10.120 1.429 10.020 1.00 92.00 194 TYR A N 1
ATOM 1483 C CA . TYR A 1 194 ? -9.686 0.815 8.768 1.00 92.00 194 TYR A CA 1
ATOM 1484 C C . TYR A 1 194 ? -8.248 0.336 8.918 1.00 92.00 194 TYR A C 1
ATOM 1486 O O . TYR A 1 194 ? -7.513 0.840 9.764 1.00 92.00 194 TYR A O 1
ATOM 1494 N N . GLY A 1 195 ? -7.843 -0.619 8.091 1.00 88.75 195 GLY A N 1
ATOM 1495 C CA . GLY A 1 195 ? -6.475 -1.110 8.087 1.00 88.75 195 GLY A CA 1
ATOM 1496 C C . GLY A 1 195 ? -5.860 -1.099 6.701 1.00 88.75 195 GLY A C 1
ATOM 1497 O O . GLY A 1 195 ? -6.563 -1.225 5.700 1.00 88.75 195 GLY A O 1
ATOM 1498 N N . ILE A 1 196 ? -4.539 -0.976 6.672 1.00 86.88 196 ILE A N 1
ATOM 1499 C CA . ILE A 1 196 ? -3.697 -1.275 5.517 1.00 86.88 196 ILE A CA 1
ATOM 1500 C C . ILE A 1 196 ? -2.732 -2.361 5.985 1.00 86.88 196 ILE A C 1
ATOM 1502 O O . ILE A 1 196 ? -1.950 -2.130 6.909 1.00 86.88 196 ILE A O 1
ATOM 1506 N N . SER A 1 197 ? -2.851 -3.559 5.409 1.00 91.56 197 SER A N 1
ATOM 1507 C CA . SER A 1 197 ? -1.944 -4.658 5.740 1.00 91.56 197 SER A CA 1
ATOM 1508 C C . SER A 1 197 ? -0.593 -4.482 5.047 1.00 91.56 197 SER A C 1
ATOM 1510 O O . SER A 1 197 ? -0.441 -3.646 4.155 1.00 91.56 197 SER A O 1
ATOM 1512 N N . SER A 1 198 ? 0.393 -5.252 5.492 1.00 89.00 198 SER A N 1
ATOM 1513 C CA . SER A 1 198 ? 1.734 -5.242 4.927 1.00 89.00 198 SER A CA 1
ATOM 1514 C C . SER A 1 198 ? 2.345 -6.644 4.897 1.00 89.00 198 SER A C 1
ATOM 1516 O O . SER A 1 198 ? 1.862 -7.582 5.535 1.00 89.00 198 SER A O 1
ATOM 1518 N N . ASN A 1 199 ? 3.431 -6.776 4.144 1.00 89.81 199 ASN A N 1
ATOM 1519 C CA . ASN A 1 199 ? 4.296 -7.946 4.151 1.00 89.81 199 ASN A CA 1
ATOM 1520 C C . ASN A 1 199 ? 5.323 -7.862 5.290 1.00 89.81 199 ASN A C 1
ATOM 1522 O O . ASN A 1 199 ? 5.838 -6.772 5.561 1.00 89.81 199 ASN A O 1
ATOM 1526 N N . PRO A 1 200 ? 5.708 -8.992 5.910 1.00 92.25 200 PRO A N 1
ATOM 1527 C CA . PRO A 1 200 ? 6.854 -9.027 6.813 1.00 92.25 200 PRO A CA 1
ATOM 1528 C C . PRO A 1 200 ? 8.114 -8.499 6.128 1.00 92.25 200 PRO A C 1
ATOM 1530 O O . PRO A 1 200 ? 8.498 -9.007 5.083 1.00 92.25 200 PRO A O 1
ATOM 1533 N N . GLY A 1 201 ? 8.779 -7.493 6.694 1.00 84.94 201 GLY A N 1
ATOM 1534 C CA . GLY A 1 201 ? 9.979 -6.889 6.106 1.00 84.94 201 GLY A CA 1
ATOM 1535 C C . GLY A 1 201 ? 9.722 -5.909 4.955 1.00 84.94 201 GLY A C 1
ATOM 1536 O O . GLY A 1 201 ? 10.679 -5.445 4.323 1.00 84.94 201 GLY A O 1
ATOM 1537 N N . SER A 1 202 ? 8.459 -5.579 4.669 1.00 83.44 202 SER A N 1
ATOM 1538 C CA . SER A 1 202 ? 8.116 -4.486 3.757 1.00 83.44 202 SER A CA 1
ATOM 1539 C C . SER A 1 202 ? 8.587 -3.136 4.306 1.00 83.44 202 SER A C 1
ATOM 1541 O O . SER A 1 202 ? 8.747 -2.955 5.510 1.00 83.44 202 SER A O 1
ATOM 1543 N N . GLN A 1 203 ? 8.808 -2.168 3.413 1.00 74.19 203 GLN A N 1
ATOM 1544 C CA . GLN A 1 203 ? 9.063 -0.780 3.819 1.00 74.19 203 GLN A CA 1
ATOM 1545 C C . GLN A 1 203 ? 7.779 -0.029 4.175 1.00 74.19 203 GLN A C 1
ATOM 1547 O O . GLN A 1 203 ? 7.847 0.986 4.861 1.00 74.19 203 GLN A O 1
ATOM 1552 N N . ASP A 1 204 ? 6.634 -0.513 3.697 1.00 77.88 204 ASP A N 1
ATOM 1553 C CA . ASP A 1 204 ? 5.343 0.056 4.047 1.00 77.88 204 ASP A CA 1
ATOM 1554 C C . ASP A 1 204 ? 4.913 -0.537 5.394 1.00 77.88 204 ASP A C 1
ATOM 1556 O O . ASP A 1 204 ? 4.780 -1.761 5.496 1.00 77.88 204 ASP A O 1
ATOM 1560 N N . PRO A 1 205 ? 4.724 0.272 6.449 1.00 86.88 205 PRO A N 1
ATOM 1561 C CA . PRO A 1 205 ? 4.274 -0.248 7.729 1.00 86.88 205 PRO A CA 1
ATOM 1562 C C . PRO A 1 205 ? 2.841 -0.757 7.607 1.00 86.88 205 PRO A C 1
ATOM 1564 O O . PRO A 1 205 ? 2.044 -0.255 6.812 1.00 86.88 205 PRO A O 1
ATOM 1567 N N . LEU A 1 206 ? 2.486 -1.706 8.464 1.00 91.94 206 LEU A N 1
ATOM 1568 C CA . LEU A 1 206 ? 1.086 -1.992 8.721 1.00 91.94 206 LEU A CA 1
ATOM 1569 C C . LEU A 1 206 ? 0.450 -0.773 9.392 1.00 91.94 206 LEU A C 1
ATOM 1571 O O . LEU A 1 206 ? 1.033 -0.200 10.313 1.00 91.94 206 LEU A O 1
ATOM 1575 N N . GLN A 1 207 ? -0.738 -0.373 8.943 1.00 94.81 207 GLN A N 1
ATOM 1576 C CA . GLN A 1 207 ? -1.416 0.804 9.478 1.00 94.81 207 GLN A CA 1
ATOM 1577 C C . GLN A 1 207 ? -2.805 0.467 9.989 1.00 94.81 207 GLN A C 1
ATOM 1579 O O . GLN A 1 207 ? -3.622 -0.108 9.271 1.00 94.81 207 GLN A O 1
ATOM 1584 N N . LEU A 1 208 ? -3.094 0.923 11.203 1.00 96.75 208 LEU A N 1
ATOM 1585 C CA . LEU A 1 208 ? -4.450 1.086 11.703 1.00 96.75 208 LEU A CA 1
ATOM 1586 C C . LEU A 1 208 ? -4.822 2.566 11.580 1.00 96.75 208 LEU A C 1
ATOM 1588 O O . LEU A 1 208 ? -4.112 3.444 12.067 1.00 96.75 208 LEU A O 1
ATOM 1592 N N . LEU A 1 209 ? -5.945 2.839 10.927 1.00 93.81 209 LEU A N 1
ATOM 1593 C CA . LEU A 1 209 ? -6.448 4.174 10.625 1.00 93.81 209 LEU A CA 1
ATOM 1594 C C . LEU A 1 209 ? -7.746 4.416 11.392 1.00 93.81 209 LEU A C 1
ATOM 1596 O O . LEU A 1 209 ? -8.632 3.561 11.403 1.00 93.81 209 LEU A O 1
ATOM 1600 N N . LEU A 1 210 ? -7.857 5.578 12.027 1.00 93.56 210 LEU A N 1
ATOM 1601 C CA . LEU A 1 210 ? -9.074 6.082 12.655 1.00 93.56 210 LEU A CA 1
ATOM 1602 C C . LEU A 1 210 ? -9.677 7.167 11.769 1.00 93.56 210 LEU A C 1
ATOM 1604 O O . LEU A 1 210 ? -8.970 8.087 11.354 1.00 93.56 210 LEU A O 1
ATOM 1608 N N . PHE A 1 211 ? -10.986 7.097 11.552 1.00 89.88 211 PHE A N 1
ATOM 1609 C CA . PHE A 1 211 ? -11.775 8.150 10.921 1.00 89.88 211 PHE A CA 1
ATOM 1610 C C . PHE A 1 211 ? -12.921 8.581 11.833 1.00 89.88 211 PHE A C 1
ATOM 1612 O O . PHE A 1 211 ? -13.407 7.804 12.654 1.00 89.88 211 PHE A O 1
ATOM 1619 N N . ASP A 1 212 ? -13.357 9.830 11.672 1.00 88.94 212 ASP A N 1
ATOM 1620 C CA . ASP A 1 212 ? -14.470 10.430 12.420 1.00 88.94 212 ASP A CA 1
ATOM 1621 C C . ASP A 1 212 ? -14.286 10.411 13.944 1.00 88.94 212 ASP A C 1
ATOM 1623 O O . ASP A 1 212 ? -15.256 10.379 14.708 1.00 88.94 212 ASP A O 1
ATOM 1627 N N . GLY A 1 213 ? -13.034 10.452 14.400 1.00 91.25 213 GLY A N 1
ATOM 1628 C CA . GLY A 1 213 ? -12.702 10.711 15.793 1.00 91.25 213 GLY A CA 1
ATOM 1629 C C . GLY A 1 213 ? -12.988 12.159 16.208 1.00 91.25 213 GLY A C 1
ATOM 1630 O O . GLY A 1 213 ? -13.405 12.987 15.388 1.00 91.25 213 GLY A O 1
ATOM 1631 N N . PRO A 1 214 ? -12.803 12.499 17.492 1.00 92.06 214 PRO A N 1
ATOM 1632 C CA . PRO A 1 214 ? -13.001 13.860 17.975 1.00 92.06 214 PRO A CA 1
ATOM 1633 C C . PRO A 1 214 ? -11.984 14.825 17.359 1.00 92.06 214 PRO A C 1
ATOM 1635 O O . PRO A 1 214 ? -10.793 14.522 17.266 1.00 92.06 214 PRO A O 1
ATOM 1638 N N . LEU A 1 215 ? -12.446 16.022 16.985 1.00 89.19 215 LEU A N 1
ATOM 1639 C CA . LEU A 1 215 ? -11.641 17.053 16.310 1.00 89.19 215 LEU A CA 1
ATOM 1640 C C . LEU A 1 215 ? -10.685 17.812 17.255 1.00 89.19 215 LEU A C 1
ATOM 1642 O O . LEU A 1 215 ? -10.016 18.760 16.848 1.00 89.19 215 LEU A O 1
ATOM 1646 N N . THR A 1 216 ? -10.626 17.422 18.526 1.00 85.50 216 THR A N 1
ATOM 1647 C CA . THR A 1 216 ? -9.991 18.172 19.619 1.00 85.50 216 THR A CA 1
ATOM 1648 C C . THR A 1 216 ? -8.624 17.622 20.031 1.00 85.50 216 THR A C 1
ATOM 1650 O O . THR A 1 216 ? -8.186 17.866 21.151 1.00 85.50 216 THR A O 1
ATOM 1653 N N . ARG A 1 217 ? -7.932 16.893 19.142 1.00 90.06 217 ARG A N 1
ATOM 1654 C CA . ARG A 1 217 ? -6.644 16.226 19.430 1.00 90.06 217 ARG A CA 1
ATOM 1655 C C . ARG A 1 217 ? -6.683 15.349 20.685 1.00 90.06 217 ARG A C 1
ATOM 1657 O O . ARG A 1 217 ? -5.771 15.378 21.510 1.00 90.06 217 ARG A O 1
ATOM 1664 N N . THR A 1 218 ? -7.766 14.598 20.851 1.00 93.75 218 THR A N 1
ATOM 1665 C CA . THR A 1 218 ? -7.943 13.699 21.994 1.00 93.75 218 THR A CA 1
ATOM 1666 C C . THR A 1 218 ? -7.056 12.470 21.860 1.00 93.75 218 THR A C 1
ATOM 1668 O O . THR A 1 218 ? -6.575 12.142 20.774 1.00 93.75 218 THR A O 1
ATOM 1671 N N . ALA A 1 219 ? -6.823 11.782 22.976 1.00 95.69 219 ALA A N 1
ATOM 1672 C CA . ALA A 1 219 ? -6.106 10.518 22.951 1.00 95.69 219 ALA A CA 1
ATOM 1673 C C . ALA A 1 219 ? -6.939 9.447 22.227 1.00 95.69 219 ALA A C 1
ATOM 1675 O O . ALA A 1 219 ? -8.105 9.213 22.565 1.00 95.69 219 ALA A O 1
ATOM 1676 N N . ALA A 1 220 ? -6.312 8.789 21.256 1.00 97.25 220 ALA A N 1
ATOM 1677 C CA . ALA A 1 220 ? -6.784 7.570 20.626 1.00 97.25 220 ALA A CA 1
ATOM 1678 C C . ALA A 1 220 ? -5.750 6.466 20.870 1.00 97.25 220 ALA A C 1
ATOM 1680 O O . ALA A 1 220 ? -4.546 6.671 20.742 1.00 97.25 220 ALA A O 1
ATOM 1681 N N . ILE A 1 221 ? -6.218 5.285 21.243 1.00 98.31 221 ILE A N 1
ATOM 1682 C CA . ILE A 1 221 ? -5.374 4.145 21.575 1.00 98.31 221 ILE A CA 1
ATOM 1683 C C . ILE A 1 221 ? -5.701 3.024 20.599 1.00 98.31 221 ILE A C 1
ATOM 1685 O O . ILE A 1 221 ? -6.820 2.513 20.577 1.00 98.31 221 ILE A O 1
ATOM 1689 N N . GLY A 1 222 ? -4.729 2.668 19.766 1.00 98.12 222 GLY A N 1
ATOM 1690 C CA . GLY A 1 222 ? -4.777 1.479 18.933 1.00 98.12 222 GLY A CA 1
ATOM 1691 C C . GLY A 1 222 ? -4.523 0.259 19.806 1.00 98.12 222 GLY A C 1
ATOM 1692 O O . GLY A 1 222 ? -3.438 0.101 20.360 1.00 98.12 222 GLY A O 1
ATOM 1693 N N . ILE A 1 223 ? -5.534 -0.583 19.943 1.00 98.56 223 ILE A N 1
ATOM 1694 C CA . ILE A 1 223 ? -5.452 -1.893 20.575 1.00 98.56 223 ILE A CA 1
ATOM 1695 C C . ILE A 1 223 ? -4.996 -2.877 19.505 1.00 98.56 223 ILE A C 1
ATOM 1697 O O . ILE A 1 223 ? -5.592 -2.921 18.429 1.00 98.56 223 ILE A O 1
ATOM 1701 N N . LEU A 1 224 ? -3.968 -3.664 19.802 1.00 98.44 224 LEU A N 1
ATOM 1702 C CA . LEU A 1 224 ? -3.583 -4.840 19.030 1.00 98.44 224 LEU A CA 1
ATOM 1703 C C . LEU A 1 224 ? -3.787 -6.080 19.895 1.00 98.44 224 LEU A C 1
ATOM 1705 O O . LEU A 1 224 ? -3.329 -6.131 21.039 1.00 98.44 224 LEU A O 1
ATOM 1709 N N . GLY A 1 225 ? -4.464 -7.063 19.310 1.00 98.31 225 GLY A N 1
ATOM 1710 C CA . GLY A 1 225 ? -4.795 -8.336 19.919 1.00 98.31 225 GLY A CA 1
ATOM 1711 C C . GLY A 1 225 ? -4.441 -9.530 19.039 1.00 98.31 225 GLY A C 1
ATOM 1712 O O . GLY A 1 225 ? -4.588 -9.493 17.817 1.00 98.31 225 GLY A O 1
ATOM 1713 N N . PHE A 1 226 ? -4.017 -10.618 19.670 1.00 98.12 226 PHE A N 1
ATOM 1714 C CA . PHE A 1 226 ? -3.767 -11.922 19.059 1.00 98.12 226 PHE A CA 1
ATOM 1715 C C . PHE A 1 226 ? -4.984 -12.859 19.110 1.00 98.12 226 PHE A C 1
ATOM 1717 O O . PHE A 1 226 ? -4.871 -14.023 18.730 1.00 98.12 226 PHE A O 1
ATOM 1724 N N . SER A 1 227 ? -6.149 -12.382 19.560 1.00 98.19 227 SER A N 1
ATOM 1725 C CA . SER A 1 227 ? -7.420 -13.110 19.491 1.00 98.19 227 SER A CA 1
ATOM 1726 C C . SER A 1 227 ? -8.605 -12.154 19.332 1.00 98.19 227 SER A C 1
ATOM 1728 O O . SER A 1 227 ? -8.618 -11.054 19.882 1.00 98.19 227 SER A O 1
ATOM 1730 N N . ASN A 1 228 ? -9.630 -12.594 18.603 1.00 98.38 228 ASN A N 1
ATOM 1731 C CA . ASN A 1 228 ? -10.957 -11.970 18.572 1.00 98.38 228 ASN A CA 1
ATOM 1732 C C . ASN A 1 228 ? -12.038 -12.828 19.253 1.00 98.38 228 ASN A C 1
ATOM 1734 O O . ASN A 1 228 ? -13.224 -12.542 19.110 1.00 98.38 228 ASN A O 1
ATOM 1738 N N . GLN A 1 229 ? -11.641 -13.893 19.957 1.00 98.44 229 GLN A N 1
ATOM 1739 C CA . GLN A 1 229 ? -12.558 -14.822 20.634 1.00 98.44 229 GLN A CA 1
ATOM 1740 C C . GLN A 1 229 ? -12.380 -14.814 22.150 1.00 98.44 229 GLN A C 1
ATOM 1742 O O . GLN A 1 229 ? -13.333 -15.053 22.884 1.00 98.44 229 GLN A O 1
ATOM 1747 N N . THR A 1 230 ? -11.167 -14.543 22.629 1.00 98.25 230 THR A N 1
ATOM 1748 C CA . THR A 1 230 ? -10.821 -14.642 24.049 1.00 98.25 230 THR A CA 1
ATOM 1749 C C . THR A 1 230 ? -9.767 -13.615 24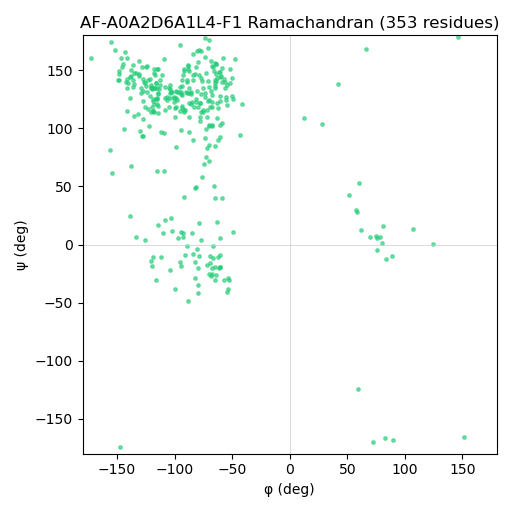.432 1.00 98.25 230 THR A C 1
ATOM 1751 O O . THR A 1 230 ? -8.789 -13.427 23.712 1.00 98.25 230 THR A O 1
ATOM 1754 N N . TRP A 1 231 ? -9.899 -13.031 25.616 1.00 98.00 231 TRP A N 1
ATOM 1755 C CA . TRP A 1 231 ? -8.870 -12.234 26.275 1.00 98.00 231 TRP A CA 1
ATOM 1756 C C . TRP A 1 231 ? -8.666 -12.781 27.693 1.00 98.00 231 TRP A C 1
ATOM 1758 O O . TRP A 1 231 ? -9.413 -12.469 28.622 1.00 98.00 231 TRP A O 1
ATOM 1768 N N . GLY A 1 232 ? -7.702 -13.694 27.843 1.00 96.88 232 GLY A N 1
ATOM 1769 C CA . GLY A 1 232 ? -7.557 -14.489 29.065 1.00 96.88 232 GLY A CA 1
ATOM 1770 C C . GLY A 1 232 ? -8.824 -15.321 29.342 1.00 96.88 232 GLY A C 1
ATOM 1771 O O . GLY A 1 232 ? -9.231 -16.078 28.462 1.00 96.88 232 GLY A O 1
ATOM 1772 N N . PRO A 1 233 ? -9.465 -15.200 30.523 1.00 97.19 233 PRO A N 1
ATOM 1773 C CA . PRO A 1 233 ? -10.707 -15.912 30.847 1.00 97.19 233 PRO A CA 1
ATOM 1774 C C . PRO A 1 233 ? -11.972 -15.253 30.264 1.00 97.19 233 PRO A C 1
ATOM 1776 O O . PRO A 1 233 ? -13.073 -15.762 30.466 1.00 97.19 233 PRO A O 1
ATOM 1779 N N . VAL A 1 234 ? -11.843 -14.098 29.604 1.00 98.06 234 VAL A N 1
ATOM 1780 C CA . VAL A 1 234 ? -12.974 -13.314 29.099 1.00 98.06 234 VAL A CA 1
ATOM 1781 C C . VAL A 1 234 ? -13.258 -13.682 27.645 1.00 98.06 234 VAL A C 1
ATOM 1783 O O . VAL A 1 234 ? -12.358 -13.630 26.810 1.00 98.06 234 VAL A O 1
ATOM 1786 N N . ASN A 1 235 ? -14.510 -14.011 27.326 1.00 98.31 235 ASN A N 1
ATOM 1787 C CA . ASN A 1 235 ? -14.941 -14.235 25.945 1.00 98.31 235 ASN A CA 1
ATOM 1788 C C . ASN A 1 235 ? -15.130 -12.902 25.207 1.00 98.31 235 ASN A C 1
ATOM 1790 O O . ASN A 1 235 ? -15.615 -11.928 25.784 1.00 98.31 235 ASN A O 1
ATOM 1794 N N . LEU A 1 236 ? -14.778 -12.881 23.924 1.00 98.38 236 LEU A N 1
ATOM 1795 C CA . LEU A 1 236 ? -14.989 -11.763 23.010 1.00 98.38 236 LEU A CA 1
ATOM 1796 C C . LEU A 1 236 ? -16.048 -12.136 21.955 1.00 98.38 236 LEU A C 1
ATOM 1798 O O . LEU A 1 236 ? -16.086 -13.293 21.527 1.00 98.38 236 LEU A O 1
ATOM 1802 N N . PRO A 1 237 ? -16.883 -11.185 21.493 1.00 98.00 237 PRO A N 1
ATOM 1803 C CA . PRO A 1 237 ? -16.971 -9.784 21.921 1.00 98.00 237 PRO A CA 1
ATOM 1804 C C . PRO A 1 237 ? -17.418 -9.608 23.379 1.00 98.00 237 PRO A C 1
ATOM 1806 O O . PRO A 1 237 ? -18.364 -10.260 23.813 1.00 98.00 237 PRO A O 1
ATOM 1809 N N . LEU A 1 238 ? -16.763 -8.710 24.119 1.00 97.94 238 LEU A N 1
ATOM 1810 C CA . LEU A 1 238 ? -17.182 -8.348 25.478 1.00 97.94 238 LEU A CA 1
ATOM 1811 C C . LEU A 1 238 ? -18.099 -7.122 25.422 1.00 97.94 238 LEU A C 1
ATOM 1813 O O . LEU A 1 238 ? -17.656 -6.050 25.003 1.00 97.94 238 LEU A O 1
ATOM 1817 N N . ASP A 1 239 ? -19.341 -7.278 25.887 1.00 96.56 239 ASP A N 1
ATOM 1818 C CA . ASP A 1 239 ? -20.304 -6.182 26.037 1.00 96.56 239 ASP A CA 1
ATOM 1819 C C . ASP A 1 239 ? -19.852 -5.208 27.132 1.00 96.56 239 ASP A C 1
ATOM 1821 O O . ASP A 1 239 ? -19.651 -5.586 28.289 1.00 96.56 239 ASP A O 1
ATOM 1825 N N . LEU A 1 240 ? -19.696 -3.937 26.759 1.00 95.75 240 LEU A N 1
ATOM 1826 C CA . LEU A 1 240 ? -19.258 -2.869 27.656 1.00 95.75 240 LEU A CA 1
ATOM 1827 C C . LEU A 1 240 ? -20.434 -2.065 28.234 1.00 95.75 240 LEU A C 1
ATOM 1829 O O . LEU A 1 240 ? -20.219 -1.098 28.970 1.00 95.75 240 LEU A O 1
ATOM 1833 N N . SER A 1 241 ? -21.678 -2.468 27.965 1.00 94.62 241 SER A N 1
ATOM 1834 C CA . SER A 1 241 ? -22.880 -1.853 28.540 1.00 94.62 241 SER A CA 1
ATOM 1835 C C . SER A 1 241 ? -22.861 -1.798 30.078 1.00 94.62 241 SER A C 1
ATOM 1837 O O . SER A 1 241 ? -23.194 -0.738 30.615 1.00 94.62 241 SER A O 1
ATOM 1839 N N . PRO A 1 242 ? -22.397 -2.834 30.816 1.00 95.12 242 PRO A N 1
ATOM 1840 C CA . PRO A 1 242 ? -22.269 -2.764 32.277 1.00 95.12 242 PRO A CA 1
ATOM 1841 C C . PRO A 1 242 ? -21.300 -1.681 32.778 1.00 95.12 242 PRO A C 1
ATOM 1843 O O . PRO A 1 242 ? -21.390 -1.264 33.928 1.00 95.12 242 PRO A O 1
ATOM 1846 N N . LEU A 1 243 ? -20.392 -1.205 31.919 1.00 93.38 243 LEU A N 1
ATOM 1847 C CA . LEU A 1 243 ? -19.462 -0.110 32.211 1.00 93.38 243 LEU A CA 1
ATOM 1848 C C . LEU A 1 243 ? -20.014 1.264 31.789 1.00 93.38 243 LEU A C 1
ATOM 1850 O O . LEU A 1 243 ? -19.283 2.251 31.781 1.00 93.38 243 LEU A O 1
ATOM 1854 N N . GLY A 1 244 ? -21.292 1.342 31.410 1.00 91.81 244 GLY A N 1
ATOM 1855 C CA . GLY A 1 244 ? -21.926 2.575 30.939 1.00 91.81 244 GLY A CA 1
ATOM 1856 C C . GLY A 1 244 ? -21.637 2.906 29.471 1.00 91.81 244 GLY A C 1
ATOM 1857 O O . GLY A 1 244 ? -21.873 4.037 29.043 1.00 91.81 244 GLY A O 1
ATOM 1858 N N . LEU A 1 245 ? -21.142 1.939 28.690 1.00 92.62 245 LEU A N 1
ATOM 1859 C CA . LEU A 1 245 ? -20.860 2.074 27.257 1.00 92.62 245 LEU A CA 1
ATOM 1860 C C . LEU A 1 245 ? -21.861 1.255 26.434 1.00 92.62 245 LEU A C 1
ATOM 1862 O O . LEU A 1 245 ? -21.499 0.295 25.758 1.00 92.62 245 LEU A O 1
ATOM 1866 N N . ALA A 1 246 ? -23.141 1.621 26.526 1.00 91.88 246 ALA A N 1
ATOM 1867 C CA . ALA A 1 246 ? -24.222 0.891 25.870 1.00 91.88 246 ALA A CA 1
ATOM 1868 C C . ALA A 1 246 ? -23.984 0.742 24.356 1.00 91.88 246 ALA A C 1
ATOM 1870 O O . ALA A 1 246 ? -23.758 1.726 23.648 1.00 91.88 246 ALA A O 1
ATOM 1871 N N . GLY A 1 247 ? -24.044 -0.501 23.869 1.00 91.31 247 GLY A N 1
ATOM 1872 C CA . GLY A 1 247 ? -23.834 -0.846 22.459 1.00 91.31 247 GLY A CA 1
ATOM 1873 C C . GLY A 1 247 ? -22.375 -0.803 21.987 1.00 91.31 247 GLY A C 1
ATOM 1874 O O . GLY A 1 247 ? -22.123 -0.940 20.792 1.00 91.31 247 GLY A O 1
ATOM 1875 N N . CYS A 1 248 ? -21.414 -0.614 22.893 1.00 94.19 248 CYS A N 1
ATOM 1876 C CA . CYS A 1 248 ? -19.992 -0.774 22.611 1.00 94.19 248 CYS A CA 1
ATOM 1877 C C . CYS A 1 248 ? -19.533 -2.188 22.973 1.00 94.19 248 CYS A C 1
ATOM 1879 O O . CYS A 1 248 ? -19.913 -2.720 24.013 1.00 94.19 248 CYS A O 1
ATOM 1881 N N . ASN A 1 249 ? -18.646 -2.755 22.156 1.00 96.75 249 ASN A N 1
ATOM 1882 C CA . ASN A 1 249 ? -18.010 -4.035 22.442 1.00 96.75 249 ASN A CA 1
ATOM 1883 C C . ASN A 1 249 ? -16.490 -3.916 22.340 1.00 96.75 249 ASN A C 1
ATOM 1885 O O . ASN A 1 249 ? -15.973 -3.266 21.425 1.00 96.75 249 ASN A O 1
ATOM 1889 N N . LEU A 1 250 ? -15.775 -4.604 23.226 1.00 97.75 250 LEU A N 1
ATOM 1890 C CA . LEU A 1 250 ? -14.369 -4.923 23.000 1.00 97.75 250 LEU A CA 1
ATOM 1891 C C . LEU A 1 250 ? -14.313 -6.128 22.052 1.00 97.75 250 LEU A C 1
ATOM 1893 O O . LEU A 1 250 ? -14.853 -7.190 22.362 1.00 97.75 250 LEU A O 1
ATOM 1897 N N . LEU A 1 251 ? -13.711 -5.938 20.877 1.00 98.38 251 LEU A N 1
ATOM 1898 C CA . LEU A 1 251 ? -13.742 -6.910 19.775 1.00 98.38 251 LEU A CA 1
ATOM 1899 C C . LEU A 1 251 ? -12.434 -7.690 19.615 1.00 98.38 251 LEU A C 1
ATOM 1901 O O . LEU A 1 251 ? -12.443 -8.776 19.042 1.00 98.38 251 LEU A O 1
ATOM 1905 N N . ALA A 1 252 ? -11.328 -7.152 20.122 1.00 98.44 252 ALA A N 1
ATOM 1906 C CA . ALA A 1 252 ? -10.007 -7.769 20.087 1.00 98.44 252 ALA A CA 1
ATOM 1907 C C . ALA A 1 252 ? -9.434 -7.873 21.505 1.00 98.44 252 ALA A C 1
ATOM 1909 O O . ALA A 1 252 ? -9.763 -7.060 22.372 1.00 98.44 252 ALA A O 1
ATOM 1910 N N . SER A 1 253 ? -8.563 -8.854 21.740 1.00 98.69 253 SER A N 1
ATOM 1911 C CA . SER A 1 253 ? -7.781 -8.927 22.973 1.00 98.69 253 SER A CA 1
ATOM 1912 C C . SER A 1 253 ? -6.891 -7.691 23.126 1.00 98.69 253 SER A C 1
ATOM 1914 O O . SER A 1 253 ? -6.451 -7.092 22.145 1.00 98.69 253 SER A O 1
ATOM 1916 N N . ILE A 1 254 ? -6.640 -7.283 24.370 1.00 98.38 254 ILE A N 1
ATOM 1917 C CA . ILE A 1 254 ? -5.784 -6.133 24.670 1.00 98.38 254 ILE A CA 1
ATOM 1918 C C . ILE A 1 254 ? -4.397 -6.653 25.030 1.00 98.38 254 ILE A C 1
ATOM 1920 O O . ILE A 1 254 ? -4.088 -6.839 26.207 1.00 98.38 254 ILE A O 1
ATOM 1924 N N . ASP A 1 255 ? -3.584 -6.916 24.009 1.00 98.25 255 ASP A N 1
ATOM 1925 C CA . ASP A 1 255 ? -2.227 -7.441 24.190 1.00 98.25 255 ASP A CA 1
ATOM 1926 C C . ASP A 1 255 ? -1.176 -6.328 24.081 1.00 98.25 255 ASP A C 1
ATOM 1928 O O . ASP A 1 255 ? -0.212 -6.298 24.846 1.00 98.25 255 ASP A O 1
ATOM 1932 N N . ILE A 1 256 ? -1.376 -5.374 23.164 1.00 98.06 256 ILE A N 1
ATOM 1933 C CA . ILE A 1 256 ? -0.508 -4.202 22.984 1.00 98.06 256 ILE A CA 1
ATOM 1934 C C . ILE A 1 256 ? -1.366 -2.940 22.824 1.00 98.06 256 ILE A C 1
ATOM 1936 O O . ILE A 1 256 ? -2.371 -2.939 22.111 1.00 98.06 256 ILE A O 1
ATOM 1940 N N . LEU A 1 257 ? -0.948 -1.847 23.471 1.00 98.12 257 LEU A N 1
ATOM 1941 C CA . LEU A 1 257 ? -1.598 -0.536 23.409 1.00 98.12 257 LEU A CA 1
ATOM 1942 C C . LEU A 1 257 ? -0.676 0.493 22.752 1.00 98.12 257 LEU A C 1
ATOM 1944 O O . LEU A 1 257 ? 0.445 0.717 23.207 1.00 98.12 257 LEU A O 1
ATOM 1948 N N . LEU A 1 258 ? -1.167 1.150 21.704 1.00 97.88 258 LEU A N 1
ATOM 1949 C CA . LEU A 1 258 ? -0.420 2.116 20.901 1.00 97.88 258 LEU A CA 1
ATOM 1950 C C . LEU A 1 258 ? -1.155 3.458 20.909 1.00 97.88 258 LEU A C 1
ATOM 1952 O O . LEU A 1 258 ? -2.165 3.634 20.233 1.00 97.88 258 LEU A O 1
ATOM 1956 N N . SER A 1 259 ? -0.675 4.403 21.715 1.00 97.06 259 SER A N 1
ATOM 1957 C CA . SER A 1 259 ? -1.328 5.704 21.899 1.00 97.06 259 SER A CA 1
ATOM 1958 C C . SER A 1 259 ? -0.876 6.722 20.855 1.00 97.06 259 SER A C 1
ATOM 196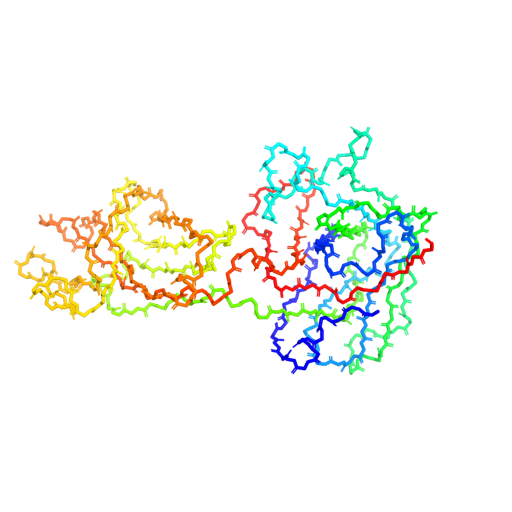0 O O . SER A 1 259 ? 0.323 6.931 20.662 1.00 97.06 259 SER A O 1
ATOM 1962 N N . VAL A 1 260 ? -1.837 7.390 20.217 1.00 97.12 260 VAL A N 1
ATOM 1963 C CA . VAL A 1 260 ? -1.619 8.512 19.300 1.00 97.12 260 VAL A CA 1
ATOM 1964 C C . VAL A 1 260 ? -2.707 9.577 19.495 1.00 97.12 260 VAL A C 1
ATOM 1966 O O . VAL A 1 260 ? -3.869 9.248 19.736 1.00 97.12 260 VAL A O 1
ATOM 1969 N N . PRO A 1 261 ? -2.387 10.876 19.401 1.00 96.56 261 PRO A N 1
ATOM 1970 C CA . PRO A 1 261 ? -3.417 11.907 19.419 1.00 96.56 261 PRO A CA 1
ATOM 1971 C C . PRO A 1 261 ? -4.195 11.917 18.096 1.00 96.56 261 PRO A C 1
ATOM 1973 O O . PRO A 1 261 ? -3.625 11.684 17.026 1.00 96.56 261 PRO A O 1
ATOM 1976 N N . THR A 1 262 ? -5.484 12.259 18.143 1.00 94.81 262 THR A N 1
ATOM 1977 C CA . THR A 1 262 ? -6.230 12.582 16.923 1.00 94.81 262 THR A CA 1
ATOM 1978 C C . THR A 1 262 ? -5.709 13.875 16.291 1.00 94.81 262 THR A C 1
ATOM 1980 O O . THR A 1 262 ? -5.160 14.768 16.939 1.00 94.81 262 THR A O 1
ATOM 1983 N N . LEU A 1 263 ? -5.870 13.997 14.980 1.00 90.56 263 LEU A N 1
ATOM 1984 C CA . LEU A 1 263 ? -5.656 15.234 14.243 1.00 90.56 263 LEU A CA 1
ATOM 1985 C C . LEU A 1 263 ? -6.866 16.159 14.418 1.00 90.56 263 LEU A C 1
ATOM 1987 O O . LEU A 1 263 ? -7.947 15.734 14.822 1.00 90.56 263 LEU A O 1
ATOM 1991 N N . SER A 1 264 ? -6.732 17.426 14.019 1.00 88.06 264 SER A N 1
ATOM 1992 C CA . SER A 1 264 ? -7.870 18.362 13.972 1.00 88.06 264 SER A CA 1
ATOM 1993 C C . SER A 1 264 ? -8.970 17.936 12.991 1.00 88.06 264 SER A C 1
ATOM 1995 O O . SER A 1 264 ? -10.053 18.504 12.996 1.00 88.06 264 SER A O 1
ATOM 1997 N N . THR A 1 265 ? -8.699 16.938 12.146 1.00 86.19 265 THR A N 1
ATOM 1998 C CA . THR A 1 265 ? -9.671 16.290 11.257 1.00 86.19 265 THR A CA 1
ATOM 1999 C C . THR A 1 265 ? -10.383 15.100 11.907 1.00 86.19 265 THR A C 1
ATOM 2001 O O . THR A 1 265 ? -11.182 14.451 11.241 1.00 86.19 265 THR A O 1
ATOM 2004 N N . GLY A 1 266 ? -10.057 14.752 13.157 1.00 88.56 266 GLY A N 1
ATOM 2005 C CA . GLY A 1 266 ? -10.568 13.554 13.831 1.00 88.56 266 GLY A CA 1
ATOM 2006 C C . GLY A 1 266 ? -9.919 12.248 13.368 1.00 88.56 266 GLY A C 1
ATOM 2007 O O . GLY A 1 266 ? -10.343 11.173 13.778 1.00 88.56 266 GLY A O 1
ATOM 2008 N N . ALA A 1 267 ? -8.898 12.318 12.511 1.00 91.38 267 ALA A N 1
ATOM 2009 C CA . ALA A 1 267 ? -8.175 11.139 12.048 1.00 91.38 267 ALA A CA 1
ATOM 2010 C C . ALA A 1 267 ? -7.014 10.792 12.988 1.00 91.38 267 ALA A C 1
ATOM 2012 O O . ALA A 1 267 ? -6.425 11.687 13.587 1.00 91.38 267 ALA A O 1
ATOM 2013 N N . ALA A 1 268 ? -6.645 9.520 13.074 1.00 92.88 268 ALA A N 1
ATOM 2014 C CA . ALA A 1 268 ? -5.424 9.071 13.743 1.00 92.88 268 ALA A CA 1
ATOM 2015 C C . ALA A 1 268 ? -4.830 7.871 13.001 1.00 92.88 268 ALA A C 1
ATOM 2017 O O . ALA A 1 268 ? -5.545 7.151 12.301 1.00 92.88 268 ALA A O 1
ATOM 2018 N N . THR A 1 269 ? -3.525 7.657 13.143 1.00 95.75 269 THR A N 1
ATOM 2019 C CA . THR A 1 269 ? -2.832 6.543 12.494 1.00 95.75 269 THR A CA 1
ATOM 2020 C C . THR A 1 269 ? -1.839 5.931 13.461 1.00 95.75 269 THR A C 1
ATOM 2022 O O . THR A 1 269 ? -0.977 6.631 13.987 1.00 95.75 269 THR A O 1
ATOM 2025 N N . VAL A 1 270 ? -1.952 4.624 13.661 1.00 96.88 270 VAL A N 1
ATOM 2026 C CA . VAL A 1 270 ? -0.905 3.796 14.256 1.00 96.88 270 VAL A CA 1
ATOM 2027 C C . VAL A 1 270 ? -0.197 3.079 13.117 1.00 96.88 270 VAL A C 1
ATOM 2029 O O . VAL A 1 270 ? -0.854 2.430 12.304 1.00 96.88 270 VAL A O 1
ATOM 2032 N N . SER A 1 271 ? 1.127 3.200 13.074 1.00 95.50 271 SER A N 1
ATOM 2033 C CA . SER A 1 271 ? 1.990 2.525 12.104 1.00 95.50 271 SER A CA 1
ATOM 2034 C C . SER A 1 271 ? 2.888 1.537 12.836 1.00 95.50 271 SER A C 1
ATOM 2036 O O . SER A 1 271 ? 3.536 1.910 13.813 1.00 95.50 271 SER A O 1
ATOM 2038 N N . ILE A 1 272 ? 2.921 0.293 12.367 1.00 95.44 272 ILE A N 1
ATOM 2039 C CA . ILE A 1 272 ? 3.724 -0.787 12.936 1.00 95.44 272 ILE A CA 1
ATOM 2040 C C . ILE A 1 272 ? 4.632 -1.326 11.837 1.00 95.44 272 ILE A C 1
ATOM 2042 O O . ILE A 1 272 ? 4.160 -1.880 10.840 1.00 95.44 272 ILE A O 1
ATOM 2046 N N . ASP A 1 273 ? 5.938 -1.180 12.032 1.00 93.94 273 ASP A N 1
ATOM 2047 C CA . ASP A 1 273 ? 6.922 -1.833 11.178 1.00 93.94 273 ASP A CA 1
ATOM 2048 C C . ASP A 1 273 ? 6.890 -3.339 11.451 1.00 93.94 273 ASP A C 1
ATOM 2050 O O . ASP A 1 273 ? 7.045 -3.784 12.590 1.00 93.94 273 ASP A O 1
ATOM 2054 N N . VAL A 1 274 ? 6.673 -4.133 10.402 1.00 93.38 274 VAL A N 1
ATOM 2055 C CA . VAL A 1 274 ? 6.617 -5.593 10.508 1.00 93.38 274 VAL A CA 1
ATOM 2056 C C . VAL A 1 274 ? 8.010 -6.154 10.206 1.00 93.38 274 VAL A C 1
ATOM 2058 O O . VAL A 1 274 ? 8.488 -5.984 9.081 1.00 93.38 274 VAL A O 1
ATOM 2061 N N . PRO A 1 275 ? 8.684 -6.832 11.154 1.00 94.25 275 PRO A N 1
ATOM 2062 C CA . PRO A 1 275 ? 10.014 -7.388 10.921 1.00 94.25 275 PRO A CA 1
ATOM 2063 C C . PRO A 1 275 ? 10.054 -8.383 9.755 1.00 94.25 275 PRO A C 1
ATOM 2065 O O . PRO A 1 275 ? 9.079 -9.083 9.480 1.00 94.25 275 PRO A O 1
ATOM 2068 N N . GLU A 1 276 ? 11.214 -8.500 9.104 1.00 91.94 276 GLU A N 1
ATOM 2069 C CA . GLU A 1 276 ? 11.487 -9.524 8.085 1.00 91.94 276 GLU A CA 1
ATOM 2070 C C . GLU A 1 276 ? 11.692 -10.897 8.745 1.00 91.94 276 GLU A C 1
ATOM 2072 O O . GLU A 1 276 ? 12.796 -11.429 8.815 1.00 91.94 276 GLU A O 1
ATOM 2077 N N . ALA A 1 277 ? 10.618 -11.457 9.298 1.00 95.19 277 ALA A N 1
ATOM 2078 C CA . ALA A 1 277 ? 10.625 -12.751 9.962 1.00 95.19 277 ALA A CA 1
ATOM 2079 C C . ALA A 1 277 ? 9.694 -13.720 9.217 1.00 95.19 277 ALA A C 1
ATOM 2081 O O . ALA A 1 277 ? 8.493 -13.454 9.136 1.00 95.19 277 ALA A O 1
ATOM 2082 N N . PRO A 1 278 ? 10.192 -14.869 8.717 1.00 93.50 278 PRO A N 1
ATOM 2083 C CA . PRO A 1 278 ? 9.359 -15.825 7.990 1.00 93.50 278 PRO A CA 1
ATOM 2084 C C . PRO A 1 278 ? 8.142 -16.337 8.765 1.00 93.50 278 PRO A C 1
ATOM 2086 O O . PRO A 1 278 ? 7.105 -16.593 8.165 1.00 93.50 278 PRO A O 1
ATOM 2089 N N . GLY A 1 279 ? 8.233 -16.419 10.097 1.00 96.25 279 GLY A N 1
ATOM 2090 C CA . GLY A 1 279 ? 7.111 -16.809 10.957 1.00 96.25 279 GLY A CA 1
ATOM 2091 C C . GLY A 1 279 ? 5.951 -15.806 10.998 1.00 96.25 279 GLY A C 1
ATOM 2092 O O . GLY A 1 279 ? 4.888 -16.144 11.505 1.00 96.25 279 GLY A O 1
ATOM 2093 N N . LEU A 1 280 ? 6.133 -14.591 10.468 1.00 96.50 280 LEU A N 1
ATOM 2094 C CA . LEU A 1 280 ? 5.074 -13.585 10.351 1.00 96.50 280 LEU A CA 1
ATOM 2095 C C . LEU A 1 280 ? 4.321 -13.662 9.012 1.00 96.50 280 LEU A C 1
ATOM 2097 O O . LEU A 1 280 ? 3.311 -12.984 8.844 1.00 96.50 280 LEU A O 1
ATOM 2101 N N . ALA A 1 281 ? 4.785 -14.467 8.052 1.00 95.69 281 ALA A N 1
ATOM 2102 C CA . ALA A 1 281 ? 4.128 -14.615 6.756 1.00 95.69 281 ALA A CA 1
ATOM 2103 C C . ALA A 1 281 ? 2.727 -15.215 6.922 1.00 95.69 281 ALA A C 1
ATOM 2105 O O . ALA A 1 281 ? 2.577 -16.312 7.460 1.00 95.69 281 ALA A O 1
ATOM 2106 N N . GLY A 1 282 ? 1.692 -14.505 6.465 1.00 96.12 282 GLY A N 1
ATOM 2107 C CA . GLY A 1 282 ? 0.309 -14.944 6.672 1.00 96.12 282 GLY A CA 1
ATOM 2108 C C . GLY A 1 282 ? -0.174 -14.854 8.123 1.00 96.12 282 GLY A C 1
ATOM 2109 O O . GLY A 1 282 ? -1.266 -15.346 8.413 1.00 96.12 282 GLY A O 1
ATOM 2110 N N . ALA A 1 283 ? 0.611 -14.274 9.041 1.00 97.81 283 ALA A N 1
ATOM 2111 C CA . ALA A 1 283 ? 0.211 -14.177 10.438 1.00 97.81 283 ALA A CA 1
ATOM 2112 C C . ALA A 1 283 ? -1.041 -13.311 10.579 1.00 97.81 283 ALA A C 1
ATOM 2114 O O . ALA A 1 283 ? -1.225 -12.317 9.870 1.00 97.81 283 ALA A O 1
ATOM 2115 N N . LYS A 1 284 ? -1.898 -13.718 11.512 1.00 98.31 284 LYS A N 1
ATOM 2116 C CA . LYS A 1 284 ? -3.220 -13.148 11.724 1.00 98.31 284 LYS A CA 1
ATOM 2117 C C . LYS A 1 284 ? -3.299 -12.485 13.090 1.00 98.31 284 LYS A C 1
ATOM 2119 O O . LYS A 1 284 ? -2.872 -13.073 14.081 1.00 98.31 284 LYS A O 1
ATOM 2124 N N . PHE A 1 285 ? -3.862 -11.287 13.137 1.00 98.06 285 PHE A N 1
ATOM 2125 C CA . PHE A 1 285 ? -4.130 -10.563 14.375 1.00 98.06 285 PHE A CA 1
ATOM 2126 C C . PHE A 1 285 ? -5.279 -9.576 14.181 1.00 98.06 285 PHE A C 1
ATOM 2128 O O . PHE A 1 285 ? -5.800 -9.403 13.079 1.00 98.06 285 PHE A O 1
ATOM 2135 N N . TRP A 1 286 ? -5.698 -8.930 15.259 1.00 98.62 286 TRP A N 1
ATOM 2136 C CA . TRP A 1 286 ? -6.847 -8.043 15.268 1.00 98.62 286 TRP A CA 1
ATOM 2137 C C . TRP A 1 286 ? -6.485 -6.725 15.922 1.00 98.62 286 TRP A C 1
ATOM 2139 O O . TRP A 1 286 ? -5.673 -6.672 16.839 1.00 98.62 286 TRP A O 1
ATOM 2149 N N . MET A 1 287 ? -7.089 -5.645 15.451 1.00 98.62 287 MET A N 1
ATOM 2150 C CA . MET A 1 287 ? -6.915 -4.337 16.056 1.00 98.62 287 MET A CA 1
ATOM 2151 C C . MET A 1 287 ? -8.242 -3.603 16.184 1.00 98.62 287 MET A C 1
ATOM 2153 O O . MET A 1 287 ? -9.183 -3.844 15.427 1.00 98.62 287 MET A O 1
ATOM 2157 N N . GLN A 1 288 ? -8.307 -2.690 17.142 1.00 98.25 288 GLN A N 1
ATOM 2158 C CA . GLN A 1 288 ? -9.470 -1.853 17.416 1.00 98.25 288 GLN A CA 1
ATOM 2159 C C . GLN A 1 288 ? -8.984 -0.507 17.953 1.00 98.25 288 GLN A C 1
ATOM 2161 O O . GLN A 1 288 ? -7.949 -0.437 18.607 1.00 98.25 288 GLN A O 1
ATOM 2166 N N . TRP A 1 289 ? -9.709 0.575 17.702 1.00 98.19 289 TRP A N 1
ATOM 2167 C CA . TRP A 1 289 ? -9.468 1.836 18.392 1.00 98.19 289 TRP A CA 1
ATOM 2168 C C . TRP A 1 289 ? -10.289 1.918 19.664 1.00 98.19 289 TRP A C 1
ATOM 2170 O O . TRP A 1 289 ? -11.477 1.602 19.667 1.00 98.19 289 TRP A O 1
ATOM 2180 N N . MET A 1 290 ? -9.658 2.450 20.700 1.00 97.69 290 MET A N 1
ATOM 2181 C CA . MET A 1 290 ? -10.293 2.983 21.892 1.00 97.69 290 MET A CA 1
ATOM 2182 C C . MET A 1 290 ? -10.015 4.486 21.944 1.00 97.69 290 MET A C 1
ATOM 2184 O O . MET A 1 290 ? -8.860 4.904 21.939 1.00 97.69 290 MET A O 1
ATOM 2188 N N . VAL A 1 291 ? -11.053 5.317 21.953 1.00 96.88 291 VAL A N 1
ATOM 2189 C CA . VAL A 1 291 ? -10.924 6.775 21.797 1.00 96.88 291 VAL A CA 1
ATOM 2190 C C . VAL A 1 291 ? -11.619 7.489 22.943 1.00 96.88 291 VAL A C 1
ATOM 2192 O O . VAL A 1 291 ? -12.712 7.094 23.349 1.00 96.88 291 VAL A O 1
ATOM 2195 N N . ILE A 1 292 ? -11.006 8.559 23.455 1.00 95.25 292 ILE A N 1
ATOM 2196 C CA . ILE A 1 292 ? -11.686 9.449 24.398 1.00 95.25 292 ILE A CA 1
ATOM 2197 C C . ILE A 1 292 ? -12.638 10.355 23.611 1.00 95.25 292 ILE A C 1
ATOM 2199 O O . ILE A 1 292 ? -12.180 11.265 22.917 1.00 95.25 292 ILE A O 1
ATOM 2203 N N . ASP A 1 293 ? -13.945 10.105 23.705 1.00 92.94 293 ASP A N 1
ATOM 2204 C CA . ASP A 1 293 ? -14.987 10.760 22.912 1.00 92.94 293 ASP A CA 1
ATOM 2205 C C . ASP A 1 293 ? -16.286 10.985 23.707 1.00 92.94 293 ASP A C 1
ATOM 2207 O O . ASP A 1 293 ? -17.147 10.109 23.826 1.00 92.94 293 ASP A O 1
ATOM 2211 N N . SER A 1 294 ? -16.471 12.211 24.198 1.00 91.19 294 SER A N 1
ATOM 2212 C CA . SER A 1 294 ? -17.684 12.622 24.919 1.00 91.19 294 SER A CA 1
ATOM 2213 C C . SER A 1 294 ? -18.930 12.706 24.035 1.00 91.19 294 SER A C 1
ATOM 2215 O O . SER A 1 294 ? -20.043 12.839 24.549 1.00 91.19 294 SER A O 1
ATOM 2217 N N . ARG A 1 295 ? -18.785 12.610 22.703 1.00 88.06 295 ARG A N 1
ATOM 2218 C CA . ARG A 1 295 ? -19.935 12.552 21.796 1.00 88.06 295 ARG A CA 1
ATOM 2219 C C . ARG A 1 295 ? -20.688 11.241 21.968 1.00 88.06 295 ARG A C 1
ATOM 2221 O O . ARG A 1 295 ? -21.876 11.229 21.675 1.00 88.06 295 ARG A O 1
ATOM 2228 N N . VAL A 1 296 ? -20.041 10.153 22.393 1.00 84.81 296 VAL A N 1
ATOM 2229 C CA . VAL A 1 296 ? -20.674 8.827 22.515 1.00 84.81 296 VAL A CA 1
ATOM 2230 C C . VAL A 1 296 ? -21.316 8.641 23.887 1.00 84.81 296 VAL A C 1
ATOM 2232 O O . VAL A 1 296 ? -22.489 8.282 23.950 1.00 84.81 296 VAL A O 1
ATOM 2235 N N . SER A 1 297 ? -20.595 8.954 24.965 1.00 85.62 297 SER A N 1
ATOM 2236 C CA . SER A 1 297 ? -21.109 8.923 26.338 1.00 85.62 297 SER A CA 1
ATOM 2237 C C . SER A 1 297 ? -20.546 10.095 27.141 1.00 85.62 297 SER A C 1
ATOM 2239 O O . SER A 1 297 ? -19.356 10.394 27.073 1.00 85.62 297 SER A O 1
ATOM 2241 N N . GLN A 1 298 ? -21.410 10.784 27.891 1.00 85.69 298 GLN A N 1
ATOM 2242 C CA . GLN A 1 298 ? -21.001 11.911 28.739 1.00 85.69 298 GLN A CA 1
ATOM 2243 C C . GLN A 1 298 ? -20.442 11.449 30.092 1.00 85.69 298 GLN A C 1
ATOM 2245 O O . GLN A 1 298 ? -19.600 12.134 30.664 1.00 85.69 298 GLN A O 1
ATOM 2250 N N . THR A 1 299 ? -20.894 10.298 30.599 1.00 87.88 299 THR A N 1
ATOM 2251 C CA . THR A 1 299 ? -20.504 9.775 31.919 1.00 87.88 299 THR A CA 1
ATOM 2252 C C . THR A 1 299 ? -19.136 9.104 31.880 1.00 87.88 299 THR A C 1
ATOM 2254 O O . THR A 1 299 ? -18.318 9.309 32.772 1.00 87.88 299 THR A O 1
ATOM 2257 N N . LEU A 1 300 ? -18.876 8.332 30.825 1.00 92.56 300 LEU A N 1
ATOM 2258 C CA . LEU A 1 300 ? -17.579 7.733 30.548 1.00 92.56 300 LEU A CA 1
ATOM 2259 C C . LEU A 1 300 ? -17.245 8.060 29.091 1.00 92.56 300 LEU A C 1
ATOM 2261 O O . LEU A 1 300 ? -17.765 7.382 28.207 1.00 92.56 300 LEU A O 1
ATOM 2265 N N . PRO A 1 301 ? -16.438 9.103 28.813 1.00 92.88 301 PRO A N 1
ATOM 2266 C CA . PRO A 1 301 ? -16.174 9.583 27.458 1.00 92.88 301 PRO A CA 1
ATOM 2267 C C . PRO A 1 301 ? -15.196 8.655 26.740 1.00 92.88 301 PRO A C 1
ATOM 2269 O O . PRO A 1 301 ? -14.124 9.077 26.329 1.00 92.88 301 PRO A O 1
ATOM 2272 N N . LEU A 1 302 ? -15.546 7.379 26.624 1.00 94.12 302 LEU A N 1
ATOM 2273 C CA . LEU A 1 302 ? -14.775 6.330 25.985 1.00 94.12 302 LEU A CA 1
ATOM 2274 C C . LEU A 1 302 ? -15.629 5.693 24.894 1.00 94.12 302 LEU A C 1
ATOM 2276 O O . LEU A 1 302 ? -16.833 5.501 25.049 1.00 94.12 302 LEU A O 1
ATOM 2280 N N . THR A 1 303 ? -15.009 5.352 23.777 1.00 95.31 303 THR A N 1
ATOM 2281 C CA . THR A 1 303 ? -15.682 4.665 22.679 1.00 95.31 303 THR A CA 1
ATOM 2282 C C . THR A 1 303 ? -14.734 3.705 21.988 1.00 95.31 303 THR A C 1
ATOM 2284 O O . THR A 1 303 ? -13.520 3.902 21.993 1.00 95.31 303 THR A O 1
ATOM 2287 N N . PHE A 1 304 ? -15.311 2.666 21.399 1.00 96.56 304 PHE A N 1
ATOM 2288 C CA . PHE A 1 304 ? -14.616 1.618 20.682 1.00 96.56 304 PHE A CA 1
ATOM 2289 C C . PHE A 1 304 ? -15.102 1.578 19.233 1.00 96.56 304 PHE A C 1
ATOM 2291 O O . PHE A 1 304 ? -16.304 1.644 18.952 1.00 96.56 304 PHE A O 1
ATOM 2298 N N . SER A 1 305 ? -14.154 1.484 18.306 1.00 96.44 305 SER A N 1
ATOM 2299 C CA . SER A 1 305 ? -14.443 1.337 16.880 1.00 96.44 305 SER A CA 1
ATOM 2300 C C . SER A 1 305 ? -14.955 -0.066 16.546 1.00 96.44 305 SER A C 1
ATOM 2302 O O . SER A 1 305 ? -14.937 -0.963 17.385 1.00 96.44 305 SER A O 1
ATOM 2304 N N . ASN A 1 306 ? -15.303 -0.314 15.281 1.00 96.31 306 ASN A N 1
ATOM 2305 C CA . ASN A 1 306 ? -15.290 -1.680 14.750 1.00 96.31 306 ASN A CA 1
ATOM 2306 C C . ASN A 1 306 ? -13.886 -2.304 14.888 1.00 96.31 306 ASN A C 1
ATOM 2308 O O . ASN A 1 306 ? -12.884 -1.590 15.002 1.00 96.31 306 ASN A O 1
ATOM 2312 N N . GLY A 1 307 ? -13.802 -3.628 14.825 1.00 97.31 307 GLY A N 1
ATOM 2313 C CA . GLY A 1 307 ? -12.540 -4.346 14.735 1.00 97.31 307 GLY A CA 1
ATOM 2314 C C . GLY A 1 307 ? -11.998 -4.338 13.306 1.00 97.31 307 GLY A C 1
ATOM 2315 O O . GLY A 1 307 ? -12.744 -4.176 12.332 1.00 97.31 307 GLY A O 1
ATOM 2316 N N . VAL A 1 308 ? -10.689 -4.526 13.177 1.00 97.81 308 VAL A N 1
ATOM 2317 C CA . VAL A 1 308 ? -9.998 -4.797 11.916 1.00 97.81 308 VAL A CA 1
ATOM 2318 C C . VAL A 1 308 ? -9.182 -6.068 12.089 1.00 97.81 308 VAL A C 1
ATOM 2320 O O . VAL A 1 308 ? -8.314 -6.148 12.950 1.00 97.81 308 VAL A O 1
ATOM 2323 N N . GLU A 1 309 ? -9.500 -7.080 11.299 1.00 98.38 309 GLU A N 1
ATOM 2324 C CA . GLU A 1 309 ? -8.727 -8.305 11.175 1.00 98.38 309 GLU A CA 1
ATOM 2325 C C . GLU A 1 309 ? -7.615 -8.078 10.156 1.00 98.38 309 GLU A C 1
ATOM 2327 O O . GLU A 1 309 ? -7.888 -7.738 9.006 1.00 98.38 309 GLU A O 1
ATOM 2332 N N . PHE A 1 310 ? -6.374 -8.283 10.576 1.00 97.75 310 PHE A N 1
ATOM 2333 C CA . PHE A 1 310 ? -5.203 -8.229 9.721 1.00 97.75 310 PHE A CA 1
ATOM 2334 C C . PHE A 1 310 ? -4.699 -9.640 9.445 1.00 97.75 310 PHE A C 1
ATOM 2336 O O . PHE A 1 310 ? -4.559 -10.457 10.353 1.00 97.75 310 PHE A O 1
ATOM 2343 N N . ILE A 1 311 ? -4.390 -9.897 8.181 1.00 97.31 311 ILE A N 1
ATOM 2344 C CA . ILE A 1 311 ? -3.575 -11.023 7.736 1.00 97.31 311 ILE A CA 1
ATOM 2345 C C . ILE A 1 311 ? -2.383 -10.393 7.034 1.00 97.31 311 ILE A C 1
ATOM 2347 O O . ILE A 1 311 ? -2.573 -9.649 6.070 1.00 97.31 311 ILE A O 1
ATOM 2351 N N . LEU A 1 312 ? -1.172 -10.627 7.531 1.00 95.31 312 LEU A N 1
ATOM 2352 C CA . LEU A 1 312 ? 0.044 -10.188 6.850 1.00 95.31 312 LEU A CA 1
ATOM 2353 C C . LEU A 1 312 ? 0.195 -10.944 5.535 1.00 95.31 312 LEU A C 1
ATOM 2355 O O . LEU A 1 312 ? -0.215 -12.100 5.428 1.00 95.31 312 LEU A O 1
ATOM 2359 N N . GLY A 1 313 ? 0.801 -10.318 4.534 1.00 91.69 313 GLY A N 1
ATOM 2360 C CA . GLY A 1 313 ? 1.057 -11.031 3.289 1.00 91.69 313 GLY A CA 1
ATOM 2361 C C . GLY A 1 313 ? 2.043 -12.188 3.492 1.00 91.69 313 GLY A C 1
ATOM 2362 O O . GLY A 1 313 ? 2.814 -12.237 4.458 1.00 91.69 313 GLY A O 1
ATOM 2363 N N . LYS A 1 314 ? 1.991 -13.187 2.610 1.00 91.50 314 LYS A N 1
ATOM 2364 C CA . LYS A 1 314 ? 2.841 -14.385 2.695 1.00 91.50 314 LYS A CA 1
ATOM 2365 C C . LYS A 1 314 ? 4.256 -14.141 2.195 1.00 91.50 314 LYS A C 1
ATOM 2367 O O . LYS A 1 314 ? 5.111 -15.016 2.334 1.00 91.50 314 LYS A O 1
ATOM 2372 N N . THR A 1 315 ? 4.510 -12.992 1.578 1.00 86.69 315 THR A N 1
ATOM 2373 C CA . THR A 1 315 ? 5.806 -12.738 0.971 1.00 86.69 315 THR A CA 1
ATOM 2374 C C . THR A 1 315 ? 6.719 -12.054 1.970 1.00 86.69 315 THR A C 1
ATOM 2376 O O . THR A 1 315 ? 6.474 -10.928 2.383 1.00 86.69 315 THR A O 1
ATOM 2379 N N . VAL A 1 316 ? 7.784 -12.745 2.365 1.00 86.38 316 VAL A N 1
ATOM 2380 C CA . VAL A 1 316 ? 8.746 -12.238 3.345 1.00 86.38 316 VAL A CA 1
ATOM 2381 C C . VAL A 1 316 ? 9.777 -11.359 2.657 1.00 86.38 316 VAL A C 1
ATOM 2383 O O . VAL A 1 316 ? 10.252 -11.651 1.557 1.00 86.38 316 VAL A O 1
ATOM 2386 N N . GLY A 1 317 ? 10.142 -10.297 3.352 1.00 78.38 317 GLY A N 1
ATOM 2387 C CA . GLY A 1 317 ? 11.092 -9.310 2.913 1.00 78.38 317 GLY A CA 1
ATOM 2388 C C . GLY A 1 317 ? 10.461 -8.279 2.002 1.00 78.38 317 GLY A C 1
ATOM 2389 O O . GLY A 1 317 ? 9.246 -8.109 1.873 1.00 78.38 317 GLY A O 1
ATOM 2390 N N . ARG A 1 318 ? 11.345 -7.539 1.354 1.00 61.62 318 ARG A N 1
ATOM 2391 C CA . ARG A 1 318 ? 10.955 -6.419 0.513 1.00 61.62 318 ARG A CA 1
ATOM 2392 C C . ARG A 1 318 ? 10.326 -6.934 -0.765 1.00 61.62 318 ARG A C 1
ATOM 2394 O O . ARG A 1 318 ? 11.016 -7.266 -1.728 1.00 61.62 318 ARG A O 1
ATOM 2401 N N . THR A 1 319 ? 9.005 -6.926 -0.785 1.00 52.59 319 THR A N 1
ATOM 2402 C CA . THR A 1 319 ? 8.232 -7.062 -2.011 1.00 52.59 319 THR A CA 1
ATOM 2403 C C . THR A 1 319 ? 7.443 -5.803 -2.279 1.00 52.59 319 THR A C 1
ATOM 2405 O O . THR A 1 319 ? 6.231 -5.795 -2.416 1.00 52.59 319 THR A O 1
ATOM 2408 N N . GLY A 1 320 ? 8.184 -4.716 -2.494 1.00 43.03 320 GLY A N 1
ATOM 2409 C CA . GLY A 1 320 ? 7.822 -3.938 -3.665 1.00 43.03 320 GLY A CA 1
ATOM 2410 C C . GLY A 1 320 ? 7.958 -4.883 -4.850 1.00 43.03 320 GLY A C 1
ATOM 2411 O O . GLY A 1 320 ? 8.919 -5.665 -4.924 1.00 43.03 320 GLY A O 1
ATOM 2412 N N . MET A 1 321 ? 7.040 -4.819 -5.807 1.00 43.50 321 MET A N 1
ATOM 2413 C CA . MET A 1 321 ? 7.507 -5.210 -7.119 1.00 43.50 321 MET A CA 1
ATOM 2414 C C . MET A 1 321 ? 8.788 -4.442 -7.409 1.00 43.50 321 MET A C 1
ATOM 2416 O O . MET A 1 321 ? 8.923 -3.286 -6.996 1.00 43.50 321 MET A O 1
ATOM 2420 N N . PRO A 1 322 ? 9.754 -5.067 -8.085 1.00 45.94 322 PRO A N 1
ATOM 2421 C CA . PRO A 1 322 ? 11.028 -4.415 -8.293 1.00 45.94 322 PRO A CA 1
ATOM 2422 C C . PRO A 1 322 ? 10.890 -3.194 -9.220 1.00 45.94 322 PRO A C 1
ATOM 2424 O O . PRO A 1 322 ? 11.870 -2.483 -9.411 1.00 45.94 322 PRO A O 1
ATOM 2427 N N . ALA A 1 323 ? 9.670 -2.929 -9.711 1.00 42.75 323 ALA A N 1
ATOM 2428 C CA . ALA A 1 323 ? 9.223 -1.656 -10.228 1.00 42.75 323 ALA A CA 1
ATOM 2429 C C . ALA A 1 323 ? 8.081 -1.019 -9.439 1.00 42.75 323 ALA A C 1
ATOM 2431 O O . ALA A 1 323 ? 7.076 -1.663 -9.134 1.00 42.75 323 ALA A O 1
ATOM 2432 N N . SER A 1 324 ? 8.233 0.276 -9.183 1.00 44.81 324 SER A N 1
ATOM 2433 C CA . SER A 1 324 ? 7.175 1.182 -8.759 1.00 44.81 324 SER A CA 1
ATOM 2434 C C . SER A 1 324 ? 6.996 2.272 -9.809 1.00 44.81 324 SER A C 1
ATOM 2436 O O . SER A 1 324 ? 7.966 2.687 -10.453 1.00 44.81 324 SER A O 1
ATOM 2438 N N . PHE A 1 325 ? 5.756 2.736 -9.957 1.00 50.75 325 PHE A N 1
ATOM 2439 C CA . PHE A 1 325 ? 5.454 3.966 -10.672 1.00 50.75 325 PHE A CA 1
ATOM 2440 C C . PHE A 1 325 ? 5.380 5.138 -9.712 1.00 50.75 325 PHE A C 1
ATOM 2442 O O . PHE A 1 325 ? 4.751 5.046 -8.659 1.00 50.75 325 PHE A O 1
ATOM 2449 N N . LEU A 1 326 ? 5.981 6.257 -10.107 1.00 45.44 326 LEU A N 1
ATOM 2450 C CA . LEU A 1 326 ? 5.705 7.543 -9.483 1.00 45.44 326 LEU A CA 1
ATOM 2451 C C . LEU A 1 326 ? 5.128 8.512 -10.513 1.00 45.44 326 LEU A C 1
ATOM 2453 O O . LEU A 1 326 ? 5.784 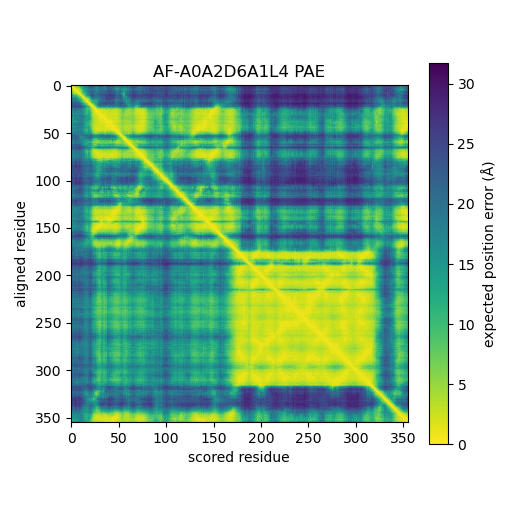8.817 -11.513 1.00 45.44 326 LEU A O 1
ATOM 2457 N N . TYR A 1 327 ? 3.940 9.040 -10.220 1.00 49.34 327 TYR A N 1
ATOM 2458 C CA . TYR A 1 327 ? 3.352 10.172 -10.937 1.00 49.34 327 TYR A CA 1
ATOM 2459 C C . TYR A 1 327 ? 3.777 11.486 -10.280 1.00 49.34 327 TYR A C 1
ATOM 2461 O O . TYR A 1 327 ? 3.667 11.646 -9.065 1.00 49.34 327 TYR A O 1
ATOM 2469 N N . GLY A 1 328 ? 4.249 12.446 -11.077 1.00 37.16 328 GLY A N 1
ATOM 2470 C CA . GLY A 1 328 ? 4.535 13.807 -10.617 1.00 37.16 328 GLY A CA 1
ATOM 2471 C C . GLY A 1 328 ? 3.696 14.831 -11.376 1.00 37.16 328 GLY A C 1
ATOM 2472 O O . GLY A 1 328 ? 3.644 14.771 -12.601 1.00 37.16 328 GLY A O 1
ATOM 2473 N N . VAL A 1 329 ? 3.085 15.787 -10.664 1.00 38.62 329 VAL A N 1
ATOM 2474 C CA . VAL A 1 329 ? 2.287 16.883 -11.250 1.00 38.62 329 VAL A CA 1
ATOM 2475 C C . VAL A 1 329 ? 2.825 18.283 -10.908 1.00 38.62 329 VAL A C 1
ATOM 2477 O O . VAL A 1 329 ? 3.201 18.563 -9.776 1.00 38.62 329 VAL A O 1
ATOM 2480 N N . ASN A 1 330 ? 2.816 19.105 -11.967 1.00 32.38 330 ASN A N 1
ATOM 2481 C CA . ASN A 1 330 ? 2.931 20.555 -12.213 1.00 32.38 330 ASN A CA 1
ATOM 2482 C C . ASN A 1 330 ? 3.935 21.512 -11.507 1.00 32.38 330 ASN A C 1
ATOM 2484 O O . ASN A 1 330 ? 4.146 21.516 -10.303 1.00 32.38 330 ASN A O 1
ATOM 2488 N N . ARG A 1 331 ? 4.486 22.385 -12.374 1.00 37.34 331 ARG A N 1
ATOM 2489 C CA . ARG A 1 331 ? 5.275 23.631 -12.247 1.00 37.34 331 ARG A CA 1
ATOM 2490 C C . ARG A 1 331 ? 5.852 23.991 -10.862 1.00 37.34 331 ARG A C 1
ATOM 2492 O O . ARG A 1 331 ? 5.189 24.557 -10.007 1.00 37.34 331 ARG A O 1
ATOM 2499 N N . VAL A 1 332 ? 7.180 23.855 -10.779 1.00 35.66 332 VAL A N 1
ATOM 2500 C CA . VAL A 1 332 ? 8.109 24.571 -9.872 1.00 35.66 332 VAL A CA 1
ATOM 2501 C C . VAL A 1 332 ? 8.268 24.002 -8.457 1.00 35.66 332 VAL A C 1
ATOM 2503 O O . VAL A 1 332 ? 9.280 24.276 -7.819 1.00 35.66 332 VAL A O 1
ATOM 2506 N N . GLN A 1 333 ? 7.418 23.084 -8.006 1.00 33.81 333 GLN A N 1
ATOM 2507 C CA . GLN A 1 333 ? 7.722 22.253 -6.838 1.00 33.81 333 GLN A CA 1
ATOM 2508 C C . GLN A 1 333 ? 7.322 20.809 -7.128 1.00 33.81 333 GLN A C 1
ATOM 2510 O O . GLN A 1 333 ? 6.295 20.567 -7.752 1.00 33.81 333 GLN A O 1
ATOM 2515 N N . VAL A 1 334 ? 8.115 19.833 -6.667 1.00 36.34 334 VAL A N 1
ATOM 2516 C CA . VAL A 1 334 ? 7.567 18.499 -6.388 1.00 36.34 334 VAL A CA 1
AT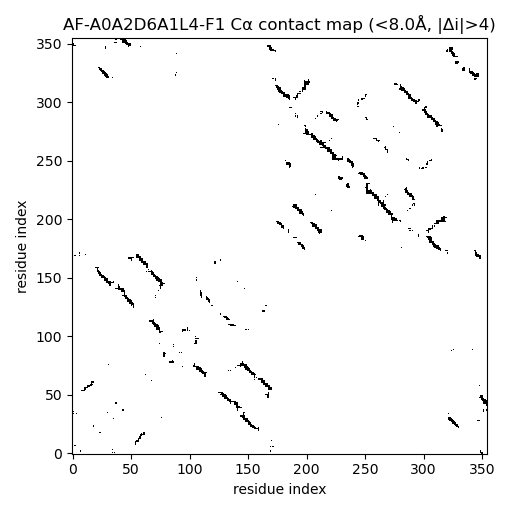OM 2517 C C . VAL A 1 334 ? 6.511 18.757 -5.322 1.00 36.34 334 VAL A C 1
ATOM 2519 O O . VAL A 1 334 ? 6.845 18.900 -4.145 1.00 36.34 334 VAL A O 1
ATOM 2522 N N . VAL A 1 335 ? 5.261 18.976 -5.736 1.00 30.84 335 VAL A N 1
ATOM 2523 C CA . VAL A 1 335 ? 4.164 19.173 -4.799 1.00 30.84 335 VAL A CA 1
ATOM 2524 C C . VAL A 1 335 ? 4.208 17.943 -3.904 1.00 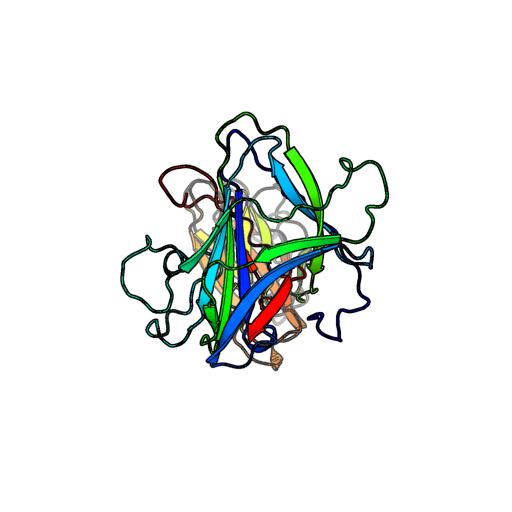30.84 335 VAL A C 1
ATOM 2526 O O . VAL A 1 335 ? 4.113 16.818 -4.393 1.00 30.84 335 VAL A O 1
ATOM 2529 N N . ARG A 1 336 ? 4.399 18.154 -2.596 1.00 34.00 336 ARG A N 1
ATOM 2530 C CA . ARG A 1 336 ? 4.214 17.156 -1.527 1.00 34.00 336 ARG A CA 1
ATOM 2531 C C . ARG A 1 336 ? 2.727 16.781 -1.446 1.00 34.00 336 ARG A C 1
ATOM 2533 O O . ARG A 1 336 ? 2.078 16.927 -0.416 1.00 34.00 336 ARG A O 1
ATOM 2540 N N . GLY A 1 337 ? 2.150 16.445 -2.590 1.00 27.17 337 GLY A N 1
ATOM 2541 C CA . GLY A 1 337 ? 0.740 16.261 -2.813 1.00 27.17 337 GLY A CA 1
ATOM 2542 C C . GLY A 1 337 ? 0.394 14.823 -2.517 1.00 27.17 337 GLY A C 1
ATOM 2543 O O . GLY A 1 337 ? 0.997 13.900 -3.055 1.00 27.17 337 GLY A O 1
ATOM 2544 N N . ARG A 1 338 ? -0.644 14.677 -1.707 1.00 30.91 338 ARG A N 1
ATOM 2545 C CA . ARG A 1 338 ? -1.424 13.484 -1.359 1.00 30.91 338 ARG A CA 1
ATOM 2546 C C . ARG A 1 338 ? -1.919 12.628 -2.551 1.00 30.91 338 ARG A C 1
ATOM 2548 O O . ARG A 1 338 ? -2.773 11.777 -2.347 1.00 30.91 338 ARG A O 1
ATOM 2555 N N . TYR A 1 339 ? -1.447 12.887 -3.773 1.00 30.59 339 TYR A N 1
ATOM 2556 C CA . TYR A 1 339 ? -2.006 12.420 -5.047 1.00 30.59 339 TYR A CA 1
ATOM 2557 C C . TYR A 1 339 ? -0.962 11.842 -6.019 1.00 30.59 339 TYR A C 1
ATOM 2559 O O . TYR A 1 339 ? -1.304 11.515 -7.152 1.00 30.59 339 TYR A O 1
ATOM 2567 N N . GLY A 1 340 ? 0.300 11.685 -5.604 1.00 33.41 340 GLY A N 1
ATOM 2568 C CA . GLY A 1 340 ? 1.193 10.746 -6.283 1.00 33.41 340 GLY A CA 1
ATOM 2569 C C . GLY A 1 340 ? 0.716 9.329 -5.974 1.00 33.41 340 GLY A C 1
ATOM 2570 O O . GLY A 1 340 ? 0.931 8.848 -4.866 1.00 33.41 340 GLY A O 1
ATOM 2571 N N . LEU A 1 341 ? 0.017 8.683 -6.908 1.00 36.06 341 LEU A N 1
ATOM 2572 C CA . LEU A 1 341 ? -0.341 7.273 -6.760 1.00 36.06 341 LEU A CA 1
ATOM 2573 C C . LEU A 1 341 ? 0.931 6.439 -6.939 1.00 36.06 341 LEU A C 1
ATOM 2575 O O . LEU A 1 341 ? 1.475 6.355 -8.036 1.00 36.06 341 LEU A O 1
ATOM 2579 N N . VAL A 1 342 ? 1.418 5.844 -5.856 1.00 43.81 342 VAL A N 1
ATOM 2580 C CA . VAL A 1 342 ? 2.383 4.750 -5.946 1.00 43.81 342 VAL A CA 1
ATOM 2581 C C . VAL A 1 342 ? 1.552 3.479 -6.065 1.00 43.81 342 VAL A C 1
ATOM 2583 O O . VAL A 1 342 ? 1.051 2.979 -5.064 1.00 43.81 342 VAL A O 1
ATOM 2586 N N . ASP A 1 343 ? 1.346 2.988 -7.288 1.00 49.94 343 ASP A N 1
ATOM 2587 C CA . ASP A 1 343 ? 0.813 1.634 -7.477 1.00 49.94 343 ASP A CA 1
ATOM 2588 C C . ASP A 1 343 ? 2.002 0.667 -7.399 1.00 49.94 343 ASP A C 1
ATOM 2590 O O . ASP A 1 343 ? 2.726 0.435 -8.377 1.00 49.94 343 ASP A O 1
ATOM 2594 N N . THR A 1 344 ? 2.294 0.206 -6.181 1.00 51.47 344 THR A N 1
ATOM 2595 C CA . THR A 1 344 ? 3.287 -0.842 -5.961 1.00 51.47 344 THR A CA 1
ATOM 2596 C C . THR A 1 344 ? 2.742 -2.126 -6.567 1.00 51.47 344 THR A C 1
ATOM 2598 O O . THR A 1 344 ? 1.701 -2.633 -6.168 1.00 51.47 344 THR A O 1
ATOM 2601 N N . GLY A 1 345 ? 3.441 -2.666 -7.563 1.00 54.34 345 GLY A N 1
ATOM 2602 C CA . GLY A 1 345 ? 2.946 -3.859 -8.240 1.00 54.34 345 GLY A CA 1
ATOM 2603 C C . GLY A 1 345 ? 2.411 -3.643 -9.641 1.00 54.34 345 GLY A C 1
ATOM 2604 O O . GLY A 1 345 ? 1.851 -4.590 -10.174 1.00 54.34 345 GLY A O 1
ATOM 2605 N N . ILE A 1 346 ? 2.642 -2.499 -10.289 1.00 60.69 346 ILE A N 1
ATOM 2606 C CA . ILE A 1 346 ? 2.542 -2.393 -11.752 1.00 60.69 346 ILE A CA 1
ATOM 2607 C C . ILE A 1 346 ? 3.892 -1.922 -12.324 1.00 60.69 346 ILE A C 1
ATOM 2609 O O . ILE A 1 346 ? 4.572 -1.089 -11.731 1.00 60.69 346 ILE A O 1
ATOM 2613 N N . SER A 1 347 ? 4.286 -2.449 -13.484 1.00 67.38 347 SER A N 1
ATOM 2614 C CA . SER A 1 347 ? 5.433 -2.006 -14.295 1.00 67.38 347 SER A CA 1
ATOM 2615 C C . SER A 1 347 ? 5.060 -1.985 -15.774 1.00 67.38 347 SER A C 1
ATOM 2617 O O . SER A 1 347 ? 4.253 -2.815 -16.183 1.00 67.38 347 SER A O 1
ATOM 2619 N N . LEU A 1 348 ? 5.644 -1.111 -16.604 1.00 76.44 348 LEU A N 1
ATOM 2620 C CA . LEU A 1 348 ? 5.441 -1.220 -18.051 1.00 76.44 348 LEU A CA 1
ATOM 2621 C C . LEU A 1 348 ? 6.303 -2.364 -18.556 1.00 76.44 348 LEU A C 1
ATOM 2623 O O . LEU A 1 348 ? 7.459 -2.515 -18.143 1.00 76.44 348 LEU A O 1
ATOM 2627 N N . VAL A 1 349 ? 5.783 -3.143 -19.499 1.00 78.06 349 VAL A N 1
ATOM 2628 C CA . VAL A 1 349 ? 6.598 -4.181 -20.119 1.00 78.06 349 VAL A CA 1
ATOM 2629 C C . VAL A 1 349 ? 7.659 -3.513 -20.990 1.00 78.06 349 VAL A C 1
ATOM 2631 O O . VAL A 1 349 ? 7.394 -3.024 -22.091 1.00 78.06 349 VAL A O 1
ATOM 2634 N N . THR A 1 350 ? 8.878 -3.476 -20.455 1.00 82.75 350 THR A N 1
ATOM 2635 C CA . THR A 1 350 ? 9.993 -2.711 -21.008 1.00 82.75 350 THR A CA 1
ATOM 2636 C C . THR A 1 350 ? 10.982 -3.632 -21.713 1.00 82.75 350 THR A C 1
ATOM 2638 O O . THR A 1 350 ? 11.506 -4.587 -21.136 1.00 82.75 350 THR A O 1
ATOM 2641 N N . ARG A 1 351 ? 11.286 -3.327 -22.975 1.00 87.94 351 ARG A N 1
ATOM 2642 C CA . ARG A 1 351 ? 12.403 -3.915 -23.716 1.00 87.94 351 ARG A CA 1
ATOM 2643 C C . ARG A 1 351 ? 13.619 -3.004 -23.595 1.00 87.94 351 ARG A C 1
ATOM 2645 O O . ARG A 1 351 ? 13.522 -1.809 -23.851 1.00 87.94 351 ARG A O 1
ATOM 2652 N N . ILE A 1 352 ? 14.760 -3.596 -23.259 1.00 89.38 352 ILE A N 1
ATOM 2653 C CA . ILE A 1 352 ? 16.047 -2.908 -23.159 1.00 89.38 352 ILE A CA 1
ATOM 2654 C C . ILE A 1 352 ? 17.009 -3.539 -24.167 1.00 89.38 352 ILE A C 1
ATOM 2656 O O . ILE A 1 352 ? 17.211 -4.754 -24.136 1.00 89.38 352 ILE A O 1
ATOM 2660 N N . THR A 1 353 ? 17.595 -2.722 -25.041 1.00 93.38 353 THR A N 1
ATOM 2661 C CA . THR A 1 353 ? 18.675 -3.132 -25.953 1.00 93.38 353 THR A CA 1
ATOM 2662 C C . THR A 1 353 ? 19.997 -2.597 -25.419 1.00 93.38 353 THR A C 1
ATOM 2664 O O . THR A 1 353 ? 20.057 -1.453 -24.967 1.00 93.38 353 THR A O 1
ATOM 2667 N N . TYR A 1 354 ? 21.052 -3.411 -25.457 1.00 95.25 354 TYR A N 1
ATOM 2668 C CA . TYR A 1 354 ? 22.379 -3.046 -24.964 1.00 95.25 354 TYR A CA 1
ATOM 2669 C C . TYR A 1 354 ? 23.494 -3.589 -25.862 1.00 95.25 354 TYR A C 1
ATOM 2671 O O . TYR A 1 354 ? 23.273 -4.529 -26.626 1.00 95.25 354 TYR A O 1
ATOM 2679 N N . GLN A 1 355 ? 24.685 -2.996 -25.754 1.00 93.94 355 GLN A N 1
ATOM 2680 C CA . GLN A 1 355 ? 25.874 -3.339 -26.536 1.00 93.94 355 GLN A CA 1
ATOM 2681 C C . GLN A 1 355 ? 27.153 -3.396 -25.721 1.00 93.94 355 GLN A C 1
ATOM 2683 O O . GLN A 1 355 ? 27.154 -3.019 -24.521 1.00 93.94 355 GLN A O 1
#

Sequence (355 aa):
MVVPAANANVEGNALELRPFGTDRARLTQLLASRMVPVPIGRSITEIAYRRDKTAYPDQTLDRSRSTATWYVRLGNLNLAANGGQRYNTSNPTGLYLVPGTGDNNTLRQLFASQPNWPLLPPVTGTTAPFNIVFKLVSPFVYLGPDGLAIDLYCYDTTNPRGYNYVIDAARATVDTGTATRYGGSCPKDANRAYGISSNPGSQDPLQLLLFDGPLTRTAAIGILGFSNQTWGPVNLPLDLSPLGLAGCNLLASIDILLSVPTLSTGAATVSIDVPEAPGLAGAKFWMQWMVIDSRVSQTLPLTFSNGVEFILGKTVGRTGMPASFLYGVNRVQVVRGRYGLVDTGISLVTRITYQ

Solvent-accessible surface area (backbone atoms only — not comparable to full-atom values): 19203 Å² total; per-residue (Å²): 131,70,68,65,81,92,61,80,85,61,80,64,89,66,65,85,62,76,83,77,69,92,45,57,49,39,44,36,38,39,33,25,35,97,69,49,95,65,60,76,72,32,26,37,39,31,45,29,43,33,25,76,79,61,78,48,26,53,35,44,50,72,41,54,77,54,93,42,42,35,33,39,24,44,23,37,30,59,50,70,80,49,83,68,58,52,70,46,88,91,58,54,64,80,53,62,60,69,87,85,78,86,56,82,43,48,49,43,77,27,33,79,44,74,58,57,67,71,98,65,80,67,82,82,70,90,69,73,66,48,56,44,41,42,66,36,79,48,66,44,68,39,66,26,79,51,9,40,35,41,35,41,38,38,51,52,92,67,80,71,64,51,42,62,42,71,29,33,22,48,63,52,87,61,55,38,41,42,46,44,73,42,79,63,33,23,89,50,98,44,34,42,42,46,51,43,42,22,19,12,28,29,89,57,47,28,30,46,35,38,36,57,35,52,53,77,48,34,59,30,31,38,30,34,9,82,29,59,52,42,47,85,95,42,62,36,66,33,77,32,41,92,75,65,35,66,67,20,38,49,46,41,18,84,75,42,82,47,80,40,56,24,35,74,77,6,32,36,70,51,75,43,80,41,64,67,38,72,86,42,36,51,36,67,37,25,29,30,41,41,32,54,30,58,88,78,24,80,90,48,38,51,44,28,13,17,24,27,40,35,27,25,3,64,48,65,28,73,63,59,44,55,20,37,36,44,48,56,66,69,88,95,46,88,60,94,52,102,73,53,61,66,51,70,19,37,37,70,40,56,42,77,43,68,96

Nearest PDB structures (foldseek):
  9fmn-assembly1_B  TM=2.716E-01  e=6.822E-01  Homo sapiens
  5irb-assembly2_B  TM=2.455E-01  e=2.785E+00  Marinomonas primoryensis
  5lk7-assembly1_C  TM=1.809E-01  e=4.226E+00  Slow bee paralysis virus

pLDDT: mean 73.48, std 21.93, range [23.52, 98.69]

Radius of gyration: 24.47 Å; Cα contacts (8 Å, |Δi|>4): 933; chains: 1; bounding box: 53×42×70 Å

Secondary structure (DSSP, 8-state):
----GGGTT-----------SS--EEEEEEEEGGG--S-TTPEEEEEEEEE--SSPPEEEEEEESS-PEEEEEEEEE-SSTTTT----TT--GGG-PPTTS--TT--EEEEEE--B-----SSSSSPPPEEEEEEEEEEEE---SSEEEEEEEEE--S---EEEEEEEEEEP-----EEEEESPPSSSS-SEEEEE---TT-SSPEEEEEES--SS--EEEEEEES-SSEETTEESSEE-GGGT-TT-EE-S--SEEEEEEPPTTS-EEEEEPPPS-GGGTT-EEEEEEEEE-TTT-SSS-EEEEEEEEEE--S--S--S-S-BEEE--STTS----TT----BTEEE-EEEEE-

Mean predicted aligned error: 13.3 Å